Protein AF-A0A9D1LJG6-F1 (afdb_monomer_lite)

pLDDT: mean 73.45, std 25.72, range [27.42, 98.5]

Secondary structure (DSSP, 8-state):
------------------------------------------------------------------S-S--EEGGGSGGGTTGGGS-EEEEEEE--TT-TT-EEEE--HHHHHHHHHHHHH-EEEEEEE--HHHHHHS-SPPPP-EEEEESS-EEEEEEESEEEEEEEETTTTEEEEEEEE-TT---EEEETTEEEEES-STT--HHHHHHHHHHHH--B--

Sequence (222 aa):
MKKAKKCISLLLLTAAAVVVLAGCSASEESAQTSSSPEASPSSQISSSSQTSASSQTSSTTSQLEPLSQEWKSINEVGEYQGMLDSPIAEITLYGQAGNPYAQVTFSDADLLQTWSAYLTGLQLQEYYRYSQEDQNQLVGSPSPTVTVTTETGEYTLYFTLGVTEIIHTEVSGEETLESRQWEDGNYRLQSGGLIYTLSDPEGFPFEQTYEAAAQRHGTTGP

Radius of gyration: 28.22 Å; chains: 1; bounding box: 66×57×80 Å

Structure (mmCIF, N/CA/C/O backbone):
data_AF-A0A9D1LJG6-F1
#
_entry.id   AF-A0A9D1LJG6-F1
#
loop_
_atom_site.group_PDB
_atom_site.id
_atom_site.type_symbol
_atom_site.label_atom_id
_atom_site.label_alt_id
_atom_site.label_comp_id
_atom_site.label_asym_id
_atom_site.label_entity_id
_atom_site.label_seq_id
_atom_site.pdbx_PDB_ins_code
_atom_site.Cartn_x
_atom_site.Cartn_y
_atom_site.Cartn_z
_atom_site.occupancy
_atom_site.B_iso_or_equiv
_atom_site.auth_seq_id
_atom_site.auth_comp_id
_atom_site.auth_asym_id
_atom_site.auth_atom_id
_atom_site.pdbx_PDB_model_num
ATOM 1 N N . MET A 1 1 ? -12.894 -44.086 2.193 1.00 43.41 1 MET A N 1
ATOM 2 C CA . MET A 1 1 ? -11.764 -44.157 1.237 1.00 43.41 1 MET A CA 1
ATOM 3 C C . MET A 1 1 ? -12.291 -43.972 -0.177 1.00 43.41 1 MET A C 1
ATOM 5 O O . MET A 1 1 ? -13.071 -44.809 -0.606 1.00 43.41 1 MET A O 1
ATOM 9 N N . LYS A 1 2 ? -11.893 -42.893 -0.861 1.00 34.38 2 LYS A N 1
ATOM 10 C CA . LYS A 1 2 ? -11.718 -42.779 -2.325 1.00 34.38 2 LYS A CA 1
ATOM 11 C C . LYS A 1 2 ? -11.227 -41.352 -2.605 1.00 34.38 2 LYS A C 1
ATOM 13 O O . LYS A 1 2 ? -11.977 -40.397 -2.471 1.00 34.38 2 LYS A O 1
ATOM 18 N N . LYS A 1 3 ? -9.923 -41.227 -2.871 1.00 39.00 3 LYS A N 1
ATOM 19 C CA . LYS A 1 3 ? -9.265 -39.990 -3.312 1.00 39.00 3 LYS A CA 1
ATOM 20 C C . LYS A 1 3 ? -9.589 -39.780 -4.792 1.00 39.00 3 LYS A C 1
ATOM 22 O O . LYS A 1 3 ? -9.453 -40.729 -5.560 1.00 39.00 3 LYS A O 1
ATOM 27 N N . ALA A 1 4 ? -9.917 -38.555 -5.187 1.00 37.09 4 ALA A N 1
ATOM 28 C CA . ALA A 1 4 ? -9.868 -38.123 -6.579 1.00 37.09 4 ALA A CA 1
ATOM 29 C C . ALA A 1 4 ? -8.901 -36.935 -6.682 1.00 37.09 4 ALA A C 1
ATOM 31 O O . ALA A 1 4 ? -9.123 -35.882 -6.098 1.00 37.09 4 ALA A O 1
ATOM 32 N N . LYS A 1 5 ? -7.778 -37.178 -7.365 1.00 40.56 5 LYS A N 1
ATOM 33 C CA . LYS A 1 5 ? -6.848 -36.180 -7.911 1.00 40.56 5 LYS A CA 1
ATOM 34 C C . LYS A 1 5 ? -7.264 -35.876 -9.356 1.00 40.56 5 LYS A C 1
ATOM 36 O O . LYS A 1 5 ? -7.800 -36.782 -9.995 1.00 40.56 5 LYS A O 1
ATOM 41 N N . LYS A 1 6 ? -6.811 -34.713 -9.853 1.00 35.53 6 LYS A N 1
ATOM 42 C CA . LYS A 1 6 ? -6.765 -34.187 -11.245 1.00 35.53 6 LYS A CA 1
ATOM 43 C C . LYS A 1 6 ? -7.774 -33.054 -11.475 1.00 35.53 6 LYS A C 1
ATOM 45 O O . LYS A 1 6 ? -8.897 -33.171 -11.021 1.00 35.53 6 LYS A O 1
ATOM 50 N N . CYS A 1 7 ? -7.464 -31.963 -12.171 1.00 31.50 7 CYS A N 1
ATOM 51 C CA . CYS A 1 7 ? -6.265 -31.548 -12.904 1.00 31.50 7 CYS A CA 1
ATOM 52 C C . CYS A 1 7 ? -6.306 -30.017 -13.041 1.00 31.50 7 CYS A C 1
ATOM 54 O O . CYS A 1 7 ? -7.376 -29.450 -13.236 1.00 31.50 7 CYS A O 1
ATOM 56 N N . ILE A 1 8 ? -5.136 -29.386 -12.972 1.00 37.31 8 ILE A N 1
ATOM 57 C CA . ILE A 1 8 ? -4.888 -27.996 -13.364 1.00 37.31 8 ILE A CA 1
ATOM 58 C C . ILE A 1 8 ? -5.162 -27.877 -14.867 1.00 37.31 8 ILE A C 1
ATOM 60 O O . ILE A 1 8 ? -4.589 -28.639 -15.647 1.00 37.31 8 ILE A O 1
ATOM 64 N N . SER A 1 9 ? -6.028 -26.943 -15.261 1.00 33.41 9 SER A N 1
ATOM 65 C CA . SER A 1 9 ? -6.171 -26.509 -16.650 1.00 33.41 9 SER A CA 1
ATOM 66 C C . SER A 1 9 ? -5.758 -25.046 -16.722 1.00 33.41 9 SER A C 1
ATOM 68 O O . SER A 1 9 ? -6.508 -24.154 -16.340 1.00 33.41 9 SER A O 1
ATOM 70 N N . LEU A 1 10 ? -4.523 -24.847 -17.171 1.00 29.86 10 LEU A N 1
ATOM 71 C CA . LEU A 1 10 ? -3.937 -23.571 -17.548 1.00 29.86 10 LEU A CA 1
ATOM 72 C C . LEU A 1 10 ? -4.676 -23.070 -18.798 1.00 29.86 10 LEU A C 1
ATOM 74 O O . LEU A 1 10 ? -4.626 -23.720 -19.843 1.00 29.86 10 LEU A O 1
ATOM 78 N N . LEU A 1 11 ? -5.401 -21.961 -18.684 1.00 33.22 11 LEU A N 1
ATOM 79 C CA . LEU A 1 11 ? -6.068 -21.311 -19.809 1.00 33.22 11 LEU A CA 1
ATOM 80 C C . LEU A 1 11 ? -5.198 -20.128 -20.243 1.00 33.22 11 LEU A C 1
ATOM 82 O O . LEU A 1 11 ? -5.177 -19.087 -19.594 1.00 33.22 11 LEU A O 1
ATOM 86 N N . LEU A 1 12 ? -4.448 -20.329 -21.329 1.00 36.84 12 LEU A N 1
ATOM 87 C CA . LEU A 1 12 ? -3.874 -19.244 -22.120 1.00 36.84 12 LEU A CA 1
ATOM 88 C C . LEU A 1 12 ? -5.025 -18.414 -22.699 1.00 36.84 12 LEU A C 1
ATOM 90 O O . LEU A 1 12 ? -5.814 -18.943 -23.484 1.00 36.84 12 LEU A O 1
ATOM 94 N N . LEU A 1 13 ? -5.079 -17.120 -22.386 1.00 30.89 13 LEU A N 1
ATOM 95 C CA . LEU A 1 13 ? -5.785 -16.148 -23.216 1.00 30.89 13 LEU A CA 1
ATOM 96 C C . LEU A 1 13 ? -4.750 -15.273 -23.922 1.00 30.89 13 LEU A C 1
ATOM 98 O O . LEU A 1 13 ? -4.113 -14.413 -23.325 1.00 30.89 13 LEU A O 1
ATOM 102 N N . THR A 1 14 ? -4.582 -15.539 -25.212 1.00 40.03 14 THR A N 1
ATOM 103 C CA . THR A 1 14 ? -3.951 -14.634 -26.169 1.00 40.03 14 THR A CA 1
ATOM 104 C C . THR A 1 14 ? -5.046 -13.761 -26.770 1.00 40.03 14 THR A C 1
ATOM 106 O O . THR A 1 14 ? -6.036 -14.272 -27.289 1.00 40.03 14 THR A O 1
ATOM 109 N N . ALA A 1 15 ? -4.874 -12.444 -26.717 1.00 35.78 15 ALA A N 1
ATOM 110 C CA . ALA A 1 15 ? -5.648 -11.509 -27.523 1.00 35.78 15 ALA A CA 1
ATOM 111 C C . ALA A 1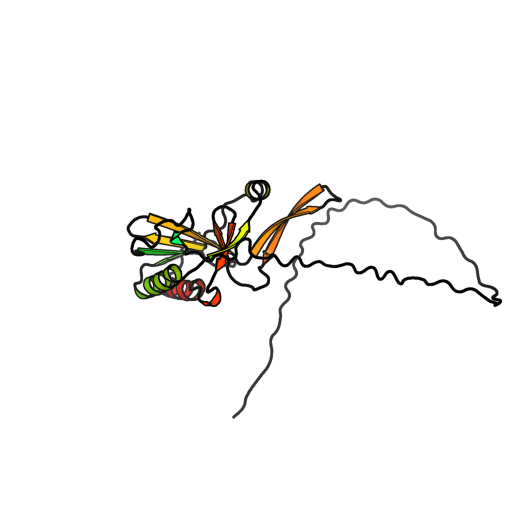 15 ? -4.729 -10.361 -27.956 1.00 35.78 15 ALA A C 1
ATOM 113 O O . ALA A 1 15 ? -4.677 -9.310 -27.330 1.00 35.78 15 ALA A O 1
ATOM 114 N N . ALA A 1 16 ? -3.976 -10.597 -29.030 1.00 34.28 16 ALA A N 1
ATOM 115 C CA . ALA A 1 16 ? -3.353 -9.537 -29.806 1.00 34.28 16 ALA A CA 1
ATOM 116 C C . ALA A 1 16 ? -4.397 -9.006 -30.797 1.00 34.28 16 ALA A C 1
ATOM 118 O O . ALA A 1 16 ? -4.848 -9.738 -31.681 1.00 34.28 16 ALA A O 1
ATOM 119 N N . ALA A 1 17 ? -4.793 -7.744 -30.648 1.00 31.66 17 ALA A N 1
ATOM 120 C CA . ALA A 1 17 ? -5.541 -7.024 -31.667 1.00 31.66 17 ALA A CA 1
ATOM 121 C C . ALA A 1 17 ? -4.535 -6.316 -32.587 1.00 31.66 17 ALA A C 1
ATOM 123 O O . ALA A 1 17 ? -4.021 -5.255 -32.250 1.00 31.66 17 ALA A O 1
ATOM 124 N N . VAL A 1 18 ? -4.238 -6.912 -33.744 1.00 33.38 18 VAL A N 1
ATOM 125 C CA . VAL A 1 18 ? -3.522 -6.232 -34.834 1.00 33.38 18 VAL A CA 1
ATOM 126 C C . VAL A 1 18 ? -4.565 -5.684 -35.802 1.00 33.38 18 VAL A C 1
ATOM 128 O O . VAL A 1 18 ? -5.259 -6.439 -36.484 1.00 33.38 18 VAL A O 1
ATOM 131 N N . VAL A 1 19 ? -4.679 -4.359 -35.858 1.00 34.25 19 VAL A N 1
ATOM 132 C CA . VAL A 1 19 ? -5.427 -3.652 -36.902 1.00 34.25 19 VAL A CA 1
ATOM 133 C C . VAL A 1 19 ? -4.544 -3.607 -38.150 1.00 34.25 19 VAL A C 1
ATOM 135 O O . VAL A 1 19 ? -3.592 -2.837 -38.220 1.00 34.25 19 VAL A O 1
ATOM 138 N N . VAL A 1 20 ? -4.847 -4.449 -39.141 1.00 33.75 20 VAL A N 1
ATOM 139 C CA . VAL A 1 20 ? -4.243 -4.376 -40.480 1.00 33.75 20 VAL A CA 1
ATOM 140 C C . VAL A 1 20 ? -5.036 -3.374 -41.312 1.00 33.75 20 VAL A C 1
ATOM 142 O O . VAL A 1 20 ? -6.175 -3.641 -41.697 1.00 33.75 20 VAL A O 1
ATOM 145 N N . LEU A 1 21 ? -4.424 -2.231 -41.624 1.00 38.34 21 LEU A N 1
ATOM 146 C CA . LEU A 1 21 ? -4.865 -1.390 -42.733 1.00 38.34 21 LEU A CA 1
ATOM 147 C C . LEU A 1 21 ? -4.251 -1.917 -44.031 1.00 38.34 21 LEU A C 1
ATOM 149 O O . LEU A 1 21 ? -3.036 -2.020 -44.184 1.00 38.34 21 LEU A O 1
ATOM 153 N N . ALA A 1 22 ? -5.140 -2.273 -44.953 1.00 34.12 22 ALA A N 1
ATOM 154 C CA . ALA A 1 22 ? -4.834 -2.683 -46.308 1.00 34.12 22 ALA A CA 1
ATOM 155 C C . ALA A 1 22 ? -4.185 -1.542 -47.106 1.00 34.12 22 ALA A C 1
ATOM 157 O O . ALA A 1 22 ? -4.678 -0.415 -47.117 1.00 34.12 22 ALA A O 1
ATOM 158 N N . GLY A 1 23 ? -3.130 -1.875 -47.844 1.00 28.41 23 GLY A N 1
ATOM 159 C CA . GLY A 1 23 ? -2.526 -1.020 -48.858 1.00 28.41 23 GLY A CA 1
ATOM 160 C C . GLY A 1 23 ? -1.925 -1.882 -49.961 1.00 28.41 23 GLY A C 1
ATOM 161 O O . GLY A 1 23 ? -0.815 -2.381 -49.834 1.00 28.41 23 GLY A O 1
ATOM 162 N N . CYS A 1 24 ? -2.705 -2.098 -51.019 1.00 27.42 24 CYS A N 1
ATOM 163 C CA . CYS A 1 24 ? -2.325 -2.797 -52.242 1.00 27.42 24 CYS A CA 1
ATOM 164 C C . CYS A 1 24 ? -1.093 -2.173 -52.916 1.00 27.42 24 CYS A C 1
ATOM 166 O O . CYS A 1 24 ? -1.056 -0.959 -53.100 1.00 27.42 24 CYS A O 1
ATOM 168 N N . SER A 1 25 ? -0.191 -3.002 -53.448 1.00 34.34 25 SER A N 1
ATOM 169 C CA . SER A 1 25 ? 0.202 -2.949 -54.868 1.00 34.34 25 SER A CA 1
ATOM 170 C C . SER A 1 25 ? 1.050 -4.160 -55.255 1.00 34.34 25 SER A C 1
ATOM 172 O O . SER A 1 25 ? 1.942 -4.583 -54.528 1.00 34.34 25 SER A O 1
ATOM 174 N N . ALA A 1 26 ? 0.694 -4.725 -56.404 1.00 30.88 26 ALA A N 1
ATOM 175 C CA . ALA A 1 26 ? 1.261 -5.906 -57.036 1.00 30.88 26 ALA A CA 1
ATOM 176 C C . ALA A 1 26 ? 2.436 -5.561 -57.966 1.00 30.88 26 ALA A C 1
ATOM 178 O O . ALA A 1 26 ? 2.497 -4.436 -58.461 1.00 30.88 26 ALA A O 1
ATOM 179 N N . SER A 1 27 ? 3.292 -6.553 -58.242 1.00 32.22 27 SER A N 1
ATOM 180 C CA . SER A 1 27 ? 3.924 -6.920 -59.540 1.00 32.22 27 SER A CA 1
ATOM 181 C C . SER A 1 27 ? 5.043 -7.936 -59.233 1.00 32.22 27 SER A C 1
ATOM 183 O O . SER A 1 27 ? 5.808 -7.713 -58.300 1.00 32.22 27 SER A O 1
ATOM 185 N N . GLU A 1 28 ? 4.981 -9.178 -59.742 1.00 32.38 28 GLU A N 1
ATOM 186 C CA . GLU A 1 28 ? 5.651 -9.653 -60.985 1.00 32.38 28 GLU A CA 1
ATOM 187 C C . GLU A 1 28 ? 7.182 -9.488 -60.908 1.00 32.38 28 GLU A C 1
ATOM 189 O O . GLU A 1 28 ? 7.673 -8.452 -60.495 1.00 32.38 28 GLU A O 1
ATOM 194 N N . GLU A 1 29 ? 8.067 -10.403 -61.282 1.00 29.27 29 GLU A N 1
ATOM 195 C CA . GLU A 1 29 ? 8.051 -11.669 -62.009 1.00 29.27 29 GLU A CA 1
ATOM 196 C C . GLU A 1 29 ? 9.498 -12.219 -61.899 1.00 29.27 29 GLU A C 1
ATOM 198 O O . GLU A 1 29 ? 10.437 -11.471 -61.623 1.00 29.27 29 GLU A O 1
ATOM 203 N N . SER A 1 30 ? 9.665 -13.514 -62.178 1.00 33.44 30 SER A N 1
ATOM 204 C CA . SER A 1 30 ? 10.867 -14.196 -62.698 1.00 33.44 30 SER A CA 1
ATOM 205 C C . SER A 1 30 ? 11.447 -15.294 -61.802 1.00 33.44 30 SER A C 1
ATOM 207 O O . SER A 1 30 ? 12.304 -15.113 -60.943 1.00 33.44 30 SER A O 1
ATOM 209 N N . ALA A 1 31 ? 10.972 -16.504 -62.091 1.00 33.97 31 ALA A N 1
ATOM 210 C CA . ALA A 1 31 ? 11.716 -17.734 -61.912 1.00 33.97 31 ALA A CA 1
ATOM 211 C C . ALA A 1 31 ? 12.410 -18.059 -63.241 1.00 33.97 31 ALA A C 1
ATOM 213 O O . ALA A 1 31 ? 11.758 -18.055 -64.285 1.00 33.97 31 ALA A O 1
ATOM 214 N N . GLN A 1 32 ? 13.694 -18.414 -63.204 1.00 31.30 32 GLN A N 1
ATOM 215 C CA . GLN A 1 32 ? 14.336 -19.134 -64.300 1.00 31.30 32 GLN A CA 1
ATOM 216 C C . GLN A 1 32 ? 15.417 -20.100 -63.784 1.00 31.30 32 GLN A C 1
ATOM 218 O O . GLN A 1 32 ? 16.430 -19.697 -63.227 1.00 31.30 32 GLN A O 1
ATOM 223 N N . THR A 1 33 ? 15.132 -21.391 -64.009 1.00 28.89 33 THR A N 1
ATOM 224 C CA . THR A 1 33 ? 16.000 -22.434 -64.606 1.00 28.89 33 THR A CA 1
ATOM 225 C C . THR A 1 33 ? 17.398 -22.662 -64.012 1.00 28.89 33 THR A C 1
ATOM 227 O O . THR A 1 33 ? 18.291 -21.844 -64.149 1.00 28.89 33 THR A O 1
ATOM 230 N N . SER A 1 34 ? 17.605 -23.805 -63.344 1.00 30.66 34 SER A N 1
ATOM 231 C CA . SER A 1 34 ? 18.111 -25.075 -63.924 1.00 30.66 34 SER A CA 1
ATOM 232 C C . SER A 1 34 ? 19.635 -25.116 -64.073 1.00 30.66 34 SER A C 1
ATOM 234 O O . SER A 1 34 ? 20.184 -24.374 -64.881 1.00 30.66 34 SER A O 1
ATOM 236 N N . SER A 1 35 ? 20.299 -26.079 -63.417 1.00 33.69 35 SER A N 1
ATOM 237 C CA . SER A 1 35 ? 20.936 -27.242 -64.079 1.00 33.69 35 SER A CA 1
ATOM 238 C C . SER A 1 35 ? 21.802 -28.058 -63.105 1.00 33.69 35 SER A C 1
ATOM 240 O O . SER A 1 35 ? 22.705 -27.528 -62.475 1.00 33.69 35 SER A O 1
ATOM 242 N N . SER A 1 36 ? 2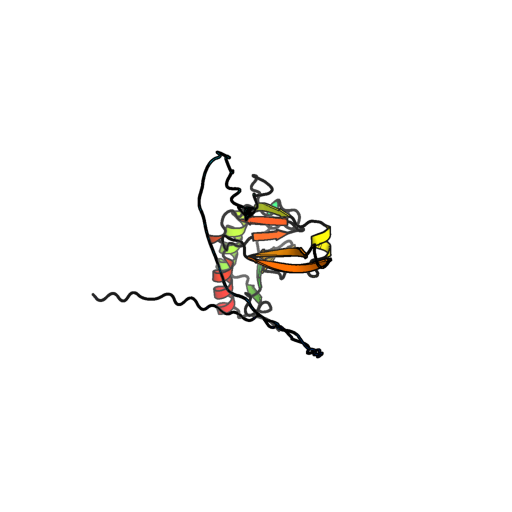1.452 -29.345 -63.029 1.00 36.47 36 SER A N 1
ATOM 243 C CA . SER A 1 36 ? 22.189 -30.605 -62.821 1.00 36.47 36 SER A CA 1
ATOM 244 C C . SER A 1 36 ? 23.672 -30.701 -62.383 1.00 36.47 36 SER A C 1
ATOM 246 O O . SER A 1 36 ? 24.458 -29.775 -62.549 1.00 36.47 36 SER A O 1
ATOM 248 N N . PRO A 1 37 ? 24.059 -31.889 -61.854 1.00 46.97 37 PRO A N 1
ATOM 249 C CA . PRO A 1 37 ? 25.244 -32.119 -61.029 1.00 46.97 37 PRO A CA 1
ATOM 250 C C . PRO A 1 37 ? 26.407 -32.736 -61.817 1.00 46.97 37 PRO A C 1
ATOM 252 O O . PRO A 1 37 ? 26.161 -33.477 -62.759 1.00 46.97 37 PRO A O 1
ATOM 255 N N . GLU A 1 38 ? 27.652 -32.566 -61.360 1.00 30.34 38 GLU A N 1
ATOM 256 C CA . GLU A 1 38 ? 28.674 -33.604 -61.550 1.00 30.34 38 GLU A CA 1
ATOM 257 C C . GLU A 1 38 ? 29.939 -33.411 -60.695 1.00 30.34 38 GLU A C 1
ATOM 259 O O . GLU A 1 38 ? 30.422 -32.302 -60.491 1.00 30.34 38 GLU A O 1
ATOM 264 N N . ALA A 1 39 ? 30.469 -34.565 -60.281 1.00 31.73 39 ALA A N 1
ATOM 265 C CA . ALA A 1 39 ? 31.865 -34.893 -59.987 1.00 31.73 39 ALA A CA 1
ATOM 266 C C . ALA A 1 39 ? 32.566 -34.317 -58.734 1.00 31.73 39 ALA A C 1
ATOM 268 O O . ALA A 1 39 ? 33.088 -33.207 -58.698 1.00 31.73 39 ALA A O 1
ATOM 269 N N . SER A 1 40 ? 32.738 -35.206 -57.746 1.00 36.66 40 SER A N 1
ATOM 270 C CA . SER A 1 40 ? 33.931 -35.253 -56.885 1.00 36.66 40 SER A CA 1
ATOM 271 C C . SER A 1 40 ? 35.183 -35.599 -57.711 1.00 36.66 40 SER A C 1
ATOM 273 O O . SER A 1 40 ? 35.076 -36.314 -58.710 1.00 36.66 40 SER A O 1
ATOM 275 N N . PRO A 1 41 ? 36.383 -35.192 -57.262 1.00 42.69 41 PRO A N 1
ATOM 276 C CA . PRO A 1 41 ? 37.196 -36.169 -56.536 1.00 42.69 41 PRO A CA 1
ATOM 277 C C . PRO A 1 41 ? 37.965 -35.602 -55.331 1.00 42.69 41 PRO A C 1
ATOM 279 O O . PRO A 1 41 ? 38.237 -34.412 -55.198 1.00 42.69 41 PRO A O 1
ATOM 282 N N . SER A 1 42 ? 38.312 -36.526 -54.441 1.00 32.88 42 SER A N 1
ATOM 283 C CA . SER A 1 42 ? 39.088 -36.361 -53.216 1.00 32.88 42 SER A CA 1
ATOM 284 C C . SER A 1 42 ? 40.515 -35.858 -53.462 1.00 32.88 42 SER A C 1
ATOM 286 O O . SER A 1 42 ? 41.174 -36.339 -54.382 1.00 32.88 42 SER A O 1
ATOM 288 N N . SER A 1 43 ? 41.060 -35.044 -52.546 1.00 32.06 43 SER A N 1
ATOM 289 C CA . SER A 1 43 ? 42.150 -35.459 -51.633 1.00 32.06 43 SER A CA 1
ATOM 290 C C . SER A 1 43 ? 42.837 -34.279 -50.921 1.00 32.06 43 SER A C 1
ATOM 292 O O . SER A 1 43 ? 43.371 -33.384 -51.558 1.00 32.06 43 SER A O 1
ATOM 294 N N . GLN A 1 44 ? 42.930 -34.427 -49.595 1.00 33.03 44 GLN A N 1
ATOM 295 C CA . GLN A 1 44 ? 44.115 -34.206 -48.754 1.00 33.03 44 GLN A CA 1
ATOM 296 C C . GLN A 1 44 ? 44.564 -32.802 -48.271 1.00 33.03 44 GLN A C 1
ATOM 298 O O . GLN A 1 44 ? 44.932 -31.920 -49.030 1.00 33.03 44 GLN A O 1
ATOM 303 N N . ILE A 1 45 ? 44.714 -32.768 -46.933 1.00 31.27 45 ILE A N 1
ATOM 304 C CA . ILE A 1 45 ? 45.678 -32.029 -46.093 1.00 31.27 45 ILE A CA 1
ATOM 305 C C . ILE A 1 45 ? 45.393 -30.537 -45.857 1.00 31.27 45 ILE A C 1
ATOM 307 O O . ILE A 1 45 ? 45.707 -29.686 -46.678 1.00 31.27 45 ILE A O 1
ATOM 311 N N . SER A 1 46 ? 44.949 -30.203 -44.640 1.00 32.78 46 SER A N 1
ATOM 312 C CA . SER A 1 46 ? 45.734 -29.396 -43.684 1.00 32.78 46 SER A CA 1
ATOM 313 C C . SER A 1 46 ? 44.915 -29.047 -42.446 1.00 32.78 46 SER A C 1
ATOM 315 O O . SER A 1 46 ? 43.758 -28.647 -42.521 1.00 32.78 46 SER A O 1
ATOM 317 N N . SER A 1 47 ? 45.561 -29.195 -41.297 1.00 35.84 47 SER A N 1
ATOM 318 C CA . SER A 1 47 ? 45.108 -28.765 -39.983 1.00 35.84 47 SER A CA 1
ATOM 319 C C . SER A 1 47 ? 44.757 -27.278 -39.965 1.00 35.84 47 SER A C 1
ATOM 321 O O . SER A 1 47 ? 45.562 -26.436 -40.361 1.00 35.84 47 SER A O 1
ATOM 323 N N . SER A 1 48 ? 43.590 -26.931 -39.434 1.00 35.94 48 SER A N 1
ATOM 324 C CA . SER A 1 48 ? 43.309 -25.582 -38.940 1.00 35.94 48 SER A CA 1
ATOM 325 C C . SER A 1 48 ? 42.297 -25.685 -37.813 1.00 35.94 48 SER A C 1
ATOM 327 O O . SER A 1 48 ? 41.157 -26.093 -38.018 1.00 35.94 48 SER A O 1
ATOM 329 N N . SER A 1 49 ? 42.743 -25.341 -36.612 1.00 42.47 49 SER A N 1
ATOM 330 C CA . SER A 1 49 ? 41.906 -25.108 -35.446 1.00 42.47 49 SER A CA 1
ATOM 331 C C . SER A 1 49 ? 40.838 -24.076 -35.804 1.00 42.47 49 SER A C 1
ATOM 333 O O . SER A 1 49 ? 41.158 -22.909 -36.014 1.00 42.47 49 SER A O 1
ATOM 335 N N . GLN A 1 50 ? 39.581 -24.501 -35.897 1.00 36.59 50 GLN A N 1
ATOM 336 C CA . GLN A 1 50 ? 38.447 -23.591 -35.983 1.00 36.59 50 GLN A CA 1
ATOM 337 C C . GLN A 1 50 ? 37.694 -23.661 -34.667 1.00 36.59 50 GLN A C 1
ATOM 339 O O . GLN A 1 50 ? 36.990 -24.618 -34.354 1.00 36.59 50 GLN A O 1
ATOM 344 N N . THR A 1 51 ? 37.928 -22.622 -33.878 1.00 35.12 51 THR A N 1
ATOM 345 C CA . THR A 1 51 ? 37.123 -22.194 -32.748 1.00 35.12 51 THR A CA 1
ATOM 346 C C . THR A 1 51 ? 35.657 -22.201 -33.170 1.00 35.12 51 THR A C 1
ATOM 348 O O . THR A 1 51 ? 35.244 -21.398 -34.004 1.00 35.12 51 THR A O 1
ATOM 351 N N . SER A 1 52 ? 34.864 -23.115 -32.614 1.00 35.19 52 SER A N 1
ATOM 352 C CA . SER A 1 52 ? 33.410 -23.028 -32.679 1.00 35.19 52 SER A CA 1
ATOM 353 C C . SER A 1 52 ? 32.991 -21.792 -31.888 1.00 35.19 52 SER A C 1
ATOM 355 O O . SER A 1 52 ? 32.827 -21.848 -30.671 1.00 35.19 52 SER A O 1
ATOM 357 N N . ALA A 1 53 ? 32.853 -20.659 -32.577 1.00 37.44 53 ALA A N 1
ATOM 358 C CA . ALA A 1 53 ? 32.109 -19.518 -32.076 1.00 37.44 53 ALA A CA 1
ATOM 359 C C . ALA A 1 53 ? 30.639 -19.945 -32.012 1.00 37.44 53 ALA A C 1
ATOM 361 O O . ALA A 1 53 ? 29.860 -19.749 -32.940 1.00 37.44 53 ALA A O 1
ATOM 362 N N . SER A 1 54 ? 30.291 -20.622 -30.919 1.00 38.28 54 SER A N 1
ATOM 363 C CA . SER A 1 54 ? 28.907 -20.743 -30.498 1.00 38.28 54 SER A CA 1
ATOM 364 C C . SER A 1 54 ? 28.477 -19.327 -30.159 1.00 38.28 54 SER A C 1
ATOM 366 O O . SER A 1 54 ? 28.899 -18.784 -29.139 1.00 38.28 54 SER A O 1
ATOM 368 N N . SER A 1 55 ? 27.713 -18.707 -31.055 1.00 37.31 55 SER A N 1
ATOM 369 C CA . SER A 1 55 ? 26.972 -17.485 -30.778 1.00 37.31 55 SER A CA 1
ATOM 370 C C . SER A 1 55 ? 25.975 -17.802 -29.670 1.00 37.31 55 SER A C 1
ATOM 372 O O . SER A 1 55 ? 24.828 -18.163 -29.913 1.00 37.31 55 SER A O 1
ATOM 374 N N . GLN A 1 56 ? 26.460 -17.744 -28.434 1.00 35.12 56 GLN A N 1
ATOM 375 C CA . GLN A 1 56 ? 25.626 -17.630 -27.261 1.00 35.12 56 GLN A CA 1
ATOM 376 C C . GLN A 1 56 ? 24.994 -16.248 -27.365 1.00 35.12 56 GLN A C 1
ATOM 378 O O . GLN A 1 56 ? 25.616 -15.231 -27.070 1.00 35.12 56 GLN A O 1
ATOM 383 N N . THR A 1 57 ? 23.760 -16.204 -27.853 1.00 33.50 57 THR A N 1
ATOM 384 C CA . THR A 1 57 ? 22.846 -15.126 -27.504 1.00 33.50 57 THR A CA 1
ATOM 385 C C . THR A 1 57 ? 22.622 -15.245 -26.004 1.00 33.50 57 THR A C 1
ATOM 387 O O . THR A 1 57 ? 21.738 -15.972 -25.550 1.00 33.50 57 THR A O 1
ATOM 390 N N . SER A 1 58 ? 23.498 -14.606 -25.231 1.00 31.77 58 SER A N 1
ATOM 391 C CA . SER A 1 58 ? 23.293 -14.377 -23.812 1.00 31.77 58 SER A CA 1
ATOM 392 C C . SER A 1 58 ? 22.033 -13.538 -23.689 1.00 31.77 58 SER A C 1
ATOM 394 O O . SER A 1 58 ? 22.055 -12.324 -23.862 1.00 31.77 58 SER A O 1
ATOM 396 N N . SER A 1 59 ? 20.910 -14.207 -23.448 1.00 33.41 59 SER A N 1
ATOM 397 C CA . SER A 1 59 ? 19.751 -13.560 -22.855 1.00 33.41 59 SER A CA 1
ATOM 398 C C . SER A 1 59 ? 20.155 -13.298 -21.413 1.00 33.41 59 SER A C 1
ATOM 400 O O . SER A 1 59 ? 19.978 -14.146 -20.541 1.00 33.41 59 SER A O 1
ATOM 402 N N . THR A 1 60 ? 20.840 -12.180 -21.188 1.00 31.59 60 THR A N 1
ATOM 403 C CA . THR A 1 60 ? 21.061 -11.667 -19.845 1.00 31.59 60 THR A CA 1
ATOM 404 C C . THR A 1 60 ? 19.691 -11.234 -19.352 1.00 31.59 60 THR A C 1
ATOM 406 O O . THR A 1 60 ? 19.262 -10.110 -19.587 1.00 31.59 60 THR A O 1
ATOM 409 N N . THR A 1 61 ? 18.964 -12.159 -18.727 1.00 42.53 61 THR A N 1
ATOM 410 C CA . THR A 1 61 ? 17.925 -11.803 -17.768 1.00 42.53 61 THR A CA 1
ATOM 411 C C . THR A 1 61 ? 18.655 -11.034 -16.677 1.00 42.53 61 THR A C 1
ATOM 413 O O . THR A 1 61 ? 19.291 -11.629 -15.807 1.00 42.53 61 THR A O 1
ATOM 416 N N . SER A 1 62 ? 18.689 -9.710 -16.814 1.00 45.16 62 SER A N 1
ATOM 417 C CA . SER A 1 62 ? 19.200 -8.805 -15.797 1.00 45.16 62 SER A CA 1
ATOM 418 C C . SER A 1 62 ? 18.326 -8.993 -14.567 1.00 45.16 62 SER A C 1
ATOM 420 O O . SER A 1 62 ? 17.249 -8.412 -14.476 1.00 45.16 62 SER A O 1
ATOM 422 N N . GLN A 1 63 ? 18.761 -9.857 -13.648 1.00 48.94 63 GLN A N 1
ATOM 423 C CA . GLN A 1 63 ? 18.188 -9.899 -12.315 1.00 48.94 63 GLN A CA 1
ATOM 424 C C . GLN A 1 63 ? 18.416 -8.520 -11.704 1.00 48.94 63 GLN A C 1
ATOM 426 O O . GLN A 1 63 ? 19.554 -8.120 -11.463 1.00 48.94 63 GLN A O 1
ATOM 431 N N . LEU A 1 64 ? 17.334 -7.762 -11.549 1.00 63.81 64 LEU A N 1
ATOM 432 C CA . LEU A 1 64 ? 17.347 -6.489 -10.848 1.00 63.81 64 LEU A CA 1
ATOM 433 C C . LEU A 1 64 ? 17.714 -6.786 -9.389 1.00 63.81 64 LEU A C 1
ATOM 435 O O . LEU A 1 64 ? 16.918 -7.366 -8.648 1.00 63.81 64 LEU A O 1
ATOM 439 N N . GLU A 1 65 ? 18.946 -6.456 -9.006 1.00 70.12 65 GLU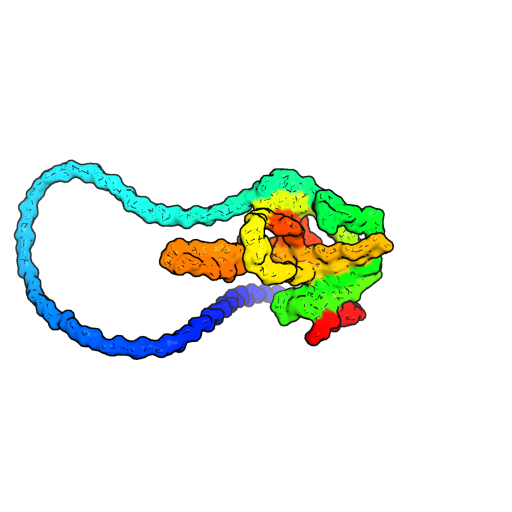 A N 1
ATOM 440 C CA . GLU A 1 65 ? 19.374 -6.480 -7.610 1.00 70.12 65 GLU A CA 1
ATOM 441 C C . GLU A 1 65 ? 18.787 -5.271 -6.870 1.00 70.12 65 GLU A C 1
ATOM 443 O O . GLU A 1 65 ? 18.617 -4.207 -7.474 1.00 70.12 65 GLU A O 1
ATOM 448 N N . PRO A 1 66 ? 18.475 -5.403 -5.569 1.00 77.44 66 PRO A N 1
ATOM 449 C CA . PRO A 1 66 ? 17.926 -4.298 -4.803 1.00 77.44 66 PRO A CA 1
ATOM 450 C C . PRO A 1 66 ? 18.907 -3.120 -4.750 1.00 77.44 66 PRO A C 1
ATOM 452 O O . PRO A 1 66 ? 20.110 -3.293 -4.544 1.00 77.44 66 PRO A O 1
ATOM 455 N N . LEU A 1 67 ? 18.377 -1.903 -4.896 1.00 86.69 67 LEU A N 1
ATOM 456 C CA . LEU A 1 67 ? 19.149 -0.655 -4.845 1.00 86.69 67 LEU A CA 1
ATOM 457 C C . LEU A 1 67 ? 19.792 -0.410 -3.476 1.00 86.69 67 LEU A C 1
ATOM 459 O O . LEU A 1 67 ? 20.774 0.326 -3.373 1.00 86.69 67 LEU A O 1
ATOM 463 N N . SER A 1 68 ? 19.237 -1.015 -2.426 1.00 88.31 68 SER A N 1
ATOM 464 C CA . SER A 1 68 ? 19.754 -0.941 -1.066 1.00 88.31 68 SER A CA 1
ATOM 465 C C . SER A 1 68 ? 19.678 -2.295 -0.371 1.00 88.31 68 SER A C 1
ATOM 467 O O . SER A 1 68 ? 18.765 -3.080 -0.603 1.00 88.31 68 SER A O 1
ATOM 469 N N . GLN A 1 69 ? 20.614 -2.550 0.543 1.00 87.50 69 GLN A N 1
ATOM 470 C CA . GLN A 1 69 ? 20.550 -3.694 1.459 1.00 87.50 69 GLN A CA 1
ATOM 471 C C . GLN A 1 69 ? 19.783 -3.375 2.751 1.00 87.50 69 GLN A C 1
ATOM 473 O O . GLN A 1 69 ? 19.510 -4.271 3.547 1.00 87.50 69 GLN A O 1
ATOM 478 N N . GLU A 1 70 ? 19.441 -2.108 2.973 1.00 94.81 70 GLU A N 1
ATOM 479 C CA . GLU A 1 70 ? 18.809 -1.630 4.197 1.00 94.81 70 GLU A CA 1
ATOM 480 C C . GLU A 1 70 ? 17.290 -1.822 4.158 1.00 94.81 70 GLU A C 1
ATOM 482 O O . GLU A 1 70 ? 16.636 -1.520 3.159 1.00 94.81 70 GLU A O 1
ATOM 487 N N . TRP A 1 71 ? 16.745 -2.287 5.280 1.00 96.56 71 TRP A N 1
ATOM 488 C CA . TRP A 1 71 ? 15.314 -2.382 5.536 1.00 96.56 71 TRP A CA 1
ATOM 489 C C . TRP A 1 71 ? 14.882 -1.237 6.445 1.00 96.56 71 TRP A C 1
ATOM 491 O O . TRP A 1 71 ? 15.510 -1.011 7.480 1.00 96.56 71 TRP A O 1
ATOM 501 N N . LYS A 1 72 ? 13.811 -0.534 6.072 1.00 95.50 72 LYS A N 1
ATOM 502 C CA . LYS A 1 72 ? 13.288 0.631 6.803 1.00 95.50 72 LYS A CA 1
ATOM 503 C C . LYS A 1 72 ? 11.814 0.472 7.112 1.00 95.50 72 LYS A C 1
ATOM 505 O O . LYS A 1 72 ? 11.089 -0.150 6.338 1.00 95.50 72 LYS A O 1
ATOM 510 N N . SER A 1 73 ? 11.356 1.050 8.215 1.00 95.81 73 SER A N 1
ATOM 511 C CA . SER A 1 73 ? 9.923 1.144 8.490 1.00 95.81 73 SER A CA 1
ATOM 512 C C . SER A 1 73 ? 9.239 2.018 7.439 1.00 95.81 73 SER A C 1
ATOM 514 O O . SER A 1 73 ? 9.829 2.966 6.916 1.00 95.81 73 SER A O 1
ATOM 516 N N . ILE A 1 74 ? 7.960 1.756 7.173 1.00 95.69 74 ILE A N 1
ATOM 517 C CA . ILE A 1 74 ? 7.160 2.622 6.304 1.00 95.69 74 ILE A CA 1
ATOM 518 C C . ILE A 1 74 ? 7.107 4.079 6.793 1.00 95.69 74 ILE A C 1
ATOM 520 O O . ILE A 1 74 ? 7.117 4.987 5.970 1.00 95.69 74 ILE A O 1
ATOM 524 N N . ASN A 1 75 ? 7.173 4.318 8.108 1.00 93.69 75 ASN A N 1
ATOM 525 C CA . ASN A 1 75 ? 7.220 5.667 8.691 1.00 93.69 75 ASN A CA 1
ATOM 526 C C . ASN A 1 75 ? 8.497 6.455 8.347 1.00 93.69 75 ASN A C 1
ATOM 528 O O . ASN A 1 75 ? 8.550 7.663 8.575 1.00 93.69 75 ASN A O 1
ATOM 532 N N . GLU A 1 76 ? 9.540 5.792 7.848 1.00 92.19 76 GLU A N 1
ATOM 533 C CA . GLU A 1 76 ? 10.794 6.436 7.442 1.00 92.19 76 GLU A CA 1
ATOM 534 C C . GLU A 1 76 ? 10.787 6.835 5.958 1.00 92.19 76 GLU A C 1
ATOM 536 O O . GLU A 1 76 ? 11.685 7.544 5.499 1.00 92.19 76 GLU A O 1
ATOM 541 N N . VAL A 1 77 ? 9.773 6.408 5.197 1.00 93.25 77 VAL A N 1
ATOM 542 C CA . VAL A 1 77 ? 9.556 6.851 3.818 1.00 93.25 77 VAL A CA 1
ATOM 543 C C . VAL A 1 77 ? 8.904 8.229 3.849 1.00 93.25 77 VAL A C 1
ATOM 545 O O . VAL A 1 77 ? 7.879 8.419 4.494 1.00 93.25 77 VAL A O 1
ATOM 548 N N . GLY A 1 78 ? 9.491 9.199 3.141 1.00 91.25 78 GLY A N 1
ATOM 549 C CA . GLY A 1 78 ? 9.112 10.614 3.254 1.00 91.25 78 GLY A CA 1
ATOM 550 C C . GLY A 1 78 ? 7.623 10.906 3.028 1.00 91.25 78 GLY A C 1
ATOM 551 O O . GLY A 1 78 ? 7.059 11.730 3.738 1.00 91.25 78 GLY A O 1
ATOM 552 N N . GLU A 1 79 ? 6.970 10.210 2.093 1.00 90.19 79 GLU A N 1
ATOM 553 C CA . GLU A 1 79 ? 5.530 10.374 1.815 1.00 90.19 79 GLU A CA 1
ATOM 554 C C . GLU A 1 79 ? 4.623 9.809 2.924 1.00 90.19 79 GLU A C 1
ATOM 556 O O . GLU A 1 79 ? 3.466 10.208 3.036 1.00 90.19 79 GLU A O 1
ATOM 561 N N . TYR A 1 80 ? 5.141 8.905 3.758 1.00 94.19 80 TYR A N 1
ATOM 562 C CA . TYR A 1 80 ? 4.399 8.212 4.817 1.00 94.19 80 TYR A CA 1
ATOM 563 C C . TYR A 1 80 ? 4.908 8.572 6.214 1.00 94.19 80 TYR A C 1
ATOM 565 O O . TYR A 1 80 ? 4.579 7.906 7.199 1.00 94.19 80 TYR A O 1
ATOM 573 N N . GLN A 1 81 ? 5.714 9.631 6.313 1.00 93.38 81 GLN A N 1
ATOM 574 C CA . GLN A 1 81 ? 6.299 10.044 7.573 1.00 93.38 81 GLN A CA 1
ATOM 575 C C . GLN A 1 81 ? 5.207 10.359 8.601 1.00 93.38 81 GLN A C 1
ATOM 577 O O . GLN A 1 81 ? 4.307 11.167 8.366 1.00 93.38 81 GLN A O 1
ATOM 582 N N . GLY A 1 82 ? 5.307 9.702 9.755 1.00 90.50 82 GLY A N 1
ATOM 583 C CA . GLY A 1 82 ? 4.376 9.860 10.868 1.00 90.50 82 GLY A CA 1
ATOM 584 C C . GLY A 1 82 ? 2.998 9.225 10.666 1.00 90.50 82 GLY A C 1
ATOM 585 O O . GLY A 1 82 ? 2.122 9.427 11.504 1.00 90.50 82 GLY A O 1
ATOM 586 N N . MET A 1 83 ? 2.793 8.430 9.608 1.00 95.12 83 MET A N 1
ATOM 587 C CA . MET A 1 83 ? 1.533 7.710 9.384 1.00 95.12 83 MET A CA 1
ATOM 588 C C . MET A 1 83 ? 1.152 6.846 10.588 1.00 95.12 83 MET A C 1
ATOM 590 O O . MET A 1 83 ? 0.006 6.854 11.016 1.00 95.12 83 MET A O 1
ATOM 594 N N . LEU A 1 84 ? 2.107 6.127 11.174 1.00 95.25 84 LEU A N 1
ATOM 595 C CA . LEU A 1 84 ? 1.846 5.243 12.315 1.00 95.25 84 LEU A CA 1
ATOM 596 C C . LEU A 1 84 ? 2.045 5.919 13.680 1.00 95.25 84 LEU A C 1
ATOM 598 O O . LEU A 1 84 ? 2.022 5.238 14.704 1.00 95.25 84 LEU A O 1
ATOM 602 N N . ASP A 1 85 ? 2.227 7.243 13.717 1.00 95.56 85 ASP A N 1
ATOM 603 C CA . ASP A 1 85 ? 2.335 7.994 14.978 1.00 95.56 85 ASP A CA 1
ATOM 604 C C . ASP A 1 85 ? 0.953 8.261 15.608 1.00 95.56 85 ASP A C 1
ATOM 606 O O . ASP A 1 85 ? 0.853 8.643 16.777 1.00 95.56 85 ASP A O 1
ATOM 610 N N . SER A 1 86 ? -0.121 8.041 14.843 1.00 95.38 86 SER A N 1
ATOM 611 C CA . SER A 1 86 ? -1.517 8.175 15.256 1.00 95.38 86 SER A CA 1
ATOM 612 C C . SER A 1 86 ? -2.290 6.879 14.971 1.00 95.38 86 SER A C 1
ATOM 614 O O . SER A 1 86 ? -1.971 6.177 14.007 1.00 95.38 86 SER A O 1
ATOM 616 N N . PRO A 1 87 ? -3.307 6.530 15.784 1.00 96.50 87 PRO A N 1
ATOM 617 C CA . PRO A 1 87 ? -4.171 5.392 15.499 1.00 96.50 87 PRO A CA 1
ATOM 618 C C . PRO A 1 87 ? -4.830 5.490 14.119 1.00 96.50 87 PRO A C 1
ATOM 620 O O . PRO A 1 87 ? -5.282 6.555 13.697 1.00 96.50 87 PRO A O 1
ATOM 623 N N . ILE A 1 88 ? -4.933 4.348 13.439 1.00 98.06 88 ILE A N 1
ATOM 624 C CA . ILE A 1 88 ? -5.713 4.236 12.206 1.00 98.06 88 ILE A CA 1
ATOM 625 C C . ILE A 1 88 ? -7.197 4.304 12.577 1.00 98.06 88 ILE A C 1
ATOM 627 O O . ILE A 1 88 ? -7.668 3.515 13.397 1.00 98.06 88 ILE A O 1
ATOM 631 N N . ALA A 1 89 ? -7.917 5.239 11.966 1.00 98.12 89 ALA A N 1
ATOM 632 C CA . ALA A 1 89 ? -9.340 5.465 12.186 1.00 98.12 89 ALA A CA 1
ATOM 633 C C . ALA A 1 89 ? -10.205 4.787 11.111 1.00 98.12 89 ALA A C 1
ATOM 635 O O . ALA A 1 89 ? -11.294 4.299 11.409 1.00 98.12 89 ALA A O 1
ATOM 636 N N . GLU A 1 90 ? -9.725 4.747 9.867 1.00 98.38 90 GLU A N 1
ATOM 637 C CA . GLU A 1 90 ? -10.461 4.214 8.723 1.00 98.38 90 GLU A CA 1
ATOM 638 C C . GLU A 1 90 ? -9.495 3.763 7.621 1.00 98.38 90 GLU A C 1
ATOM 640 O O . GLU A 1 90 ? -8.395 4.302 7.475 1.00 98.38 90 GLU A O 1
ATOM 645 N N . ILE A 1 91 ? -9.904 2.762 6.842 1.00 98.19 91 ILE A N 1
ATOM 646 C CA . ILE A 1 91 ? -9.177 2.310 5.657 1.00 98.19 91 ILE A CA 1
ATOM 647 C C . ILE A 1 91 ? -10.132 2.231 4.475 1.00 98.19 91 ILE A C 1
ATOM 649 O O . ILE A 1 91 ? -11.233 1.693 4.590 1.00 98.19 91 ILE A O 1
ATOM 653 N N . THR A 1 92 ? -9.670 2.717 3.324 1.00 96.81 92 THR A N 1
ATOM 654 C CA . THR A 1 92 ? -10.307 2.496 2.025 1.00 96.81 92 THR A CA 1
ATOM 655 C C . THR A 1 92 ? -9.415 1.620 1.157 1.00 96.81 92 THR A C 1
ATOM 657 O O . THR A 1 92 ? -8.246 1.934 0.945 1.00 96.81 92 THR A O 1
ATOM 660 N N . LEU A 1 93 ? -9.962 0.520 0.646 1.00 95.19 93 LEU A N 1
ATOM 661 C CA . LEU A 1 93 ? -9.291 -0.390 -0.280 1.00 95.19 93 LEU A CA 1
ATOM 662 C C . LEU A 1 93 ? -9.909 -0.264 -1.665 1.00 95.19 93 LEU A C 1
ATOM 664 O O . LEU A 1 93 ? -11.133 -0.262 -1.791 1.00 95.19 93 LEU A O 1
ATOM 668 N N . TYR A 1 94 ? -9.074 -0.215 -2.698 1.00 91.00 94 TYR A N 1
ATOM 669 C CA . TYR A 1 94 ? -9.505 -0.040 -4.086 1.00 91.00 94 TYR A CA 1
ATOM 670 C C . TYR A 1 94 ? -9.392 -1.353 -4.853 1.00 91.00 94 TYR A C 1
ATOM 672 O O . TYR A 1 94 ? -8.395 -2.058 -4.746 1.00 91.00 94 TYR A O 1
ATOM 680 N N . GLY A 1 95 ? -10.442 -1.695 -5.592 1.00 76.62 95 GLY A N 1
ATOM 681 C CA . GLY A 1 95 ? -10.698 -3.023 -6.137 1.00 76.62 95 GLY A CA 1
ATOM 682 C C . GLY A 1 95 ? -9.630 -3.554 -7.086 1.00 76.62 95 GLY A C 1
ATOM 683 O O . GLY A 1 95 ? -8.848 -2.822 -7.686 1.00 76.62 95 GLY A O 1
ATOM 684 N N . GLN A 1 96 ? -9.620 -4.879 -7.226 1.00 64.94 96 GLN A N 1
ATOM 685 C CA . GLN A 1 96 ? -8.683 -5.595 -8.090 1.00 64.94 96 GLN A CA 1
ATOM 686 C C . GLN A 1 96 ? -8.943 -5.330 -9.586 1.00 64.94 96 GLN A C 1
ATOM 688 O O . GLN A 1 96 ? -9.983 -4.802 -9.973 1.00 64.94 96 GLN A O 1
ATOM 693 N N . ALA A 1 97 ? -8.024 -5.791 -10.443 1.00 56.69 97 ALA A N 1
ATOM 694 C CA . ALA A 1 97 ? -7.986 -5.558 -11.894 1.00 56.69 97 ALA A CA 1
ATOM 695 C C . ALA A 1 97 ? -9.302 -5.811 -12.672 1.00 56.69 97 ALA A C 1
ATOM 697 O O . ALA A 1 97 ? -9.464 -5.284 -13.769 1.00 56.69 97 ALA A O 1
ATOM 698 N N . GLY A 1 98 ? -10.249 -6.591 -12.132 1.00 56.47 98 GLY A N 1
ATOM 699 C CA . GLY A 1 98 ? -11.574 -6.802 -12.731 1.00 56.47 98 GLY A CA 1
ATOM 700 C C . GLY A 1 98 ? -12.580 -5.662 -12.506 1.00 56.47 98 GLY A C 1
ATOM 701 O O . GLY A 1 98 ? -13.517 -5.521 -13.290 1.00 56.47 98 GLY A O 1
ATOM 702 N N . ASN A 1 99 ? -12.397 -4.852 -11.460 1.00 65.94 99 ASN A N 1
ATOM 703 C CA . ASN A 1 99 ? -13.156 -3.629 -11.206 1.00 65.94 99 ASN A CA 1
ATOM 704 C C . ASN A 1 99 ? -12.300 -2.635 -10.390 1.00 65.94 99 ASN A C 1
ATOM 706 O O . ASN A 1 99 ? -12.493 -2.507 -9.178 1.00 65.94 99 ASN A O 1
ATOM 710 N N . PRO A 1 100 ? -11.357 -1.927 -11.039 1.00 65.38 100 PRO A N 1
ATOM 711 C CA . PRO A 1 100 ? -10.421 -1.029 -10.357 1.00 65.38 100 PRO A CA 1
ATOM 712 C C . PRO A 1 100 ? -11.103 0.192 -9.721 1.00 65.38 100 PRO A C 1
ATOM 714 O O . PRO A 1 100 ? -10.480 0.919 -8.954 1.00 65.38 100 PRO A O 1
ATOM 717 N N . TYR A 1 101 ? -12.382 0.425 -10.030 1.00 70.94 101 TYR A N 1
ATOM 718 C CA . TYR A 1 101 ? -13.163 1.530 -9.482 1.00 70.94 101 TYR A CA 1
ATOM 719 C C . TYR A 1 101 ? -14.040 1.120 -8.291 1.00 70.94 101 TYR A C 1
ATOM 721 O O . TYR A 1 101 ? -14.661 1.984 -7.676 1.00 70.94 101 TYR A O 1
ATOM 729 N N . ALA A 1 102 ? -14.110 -0.175 -7.959 1.00 86.69 102 ALA A N 1
ATOM 730 C CA . ALA A 1 102 ? -14.847 -0.651 -6.795 1.00 86.69 102 ALA A CA 1
ATOM 731 C C . ALA A 1 102 ? -14.005 -0.488 -5.530 1.00 86.69 102 ALA A C 1
ATOM 733 O O . ALA A 1 102 ? -13.083 -1.260 -5.293 1.00 86.69 102 ALA A O 1
ATOM 734 N N . GLN A 1 103 ? -14.344 0.464 -4.678 1.00 92.69 103 GLN A N 1
ATOM 735 C CA . GLN A 1 103 ? -13.698 0.671 -3.391 1.00 92.69 103 GLN A CA 1
ATOM 736 C C . GLN A 1 103 ? -14.575 0.200 -2.228 1.00 92.69 103 GLN A C 1
ATOM 738 O O . GLN A 1 103 ? -15.809 0.232 -2.293 1.00 92.69 103 GLN A O 1
ATOM 743 N N . VAL A 1 104 ? -13.935 -0.198 -1.137 1.00 95.06 104 VAL A N 1
ATOM 744 C CA . VAL A 1 104 ? -14.594 -0.489 0.136 1.00 95.06 104 VAL A CA 1
ATOM 745 C C . VAL A 1 104 ? -13.912 0.283 1.253 1.00 95.06 104 VAL A C 1
ATOM 747 O O . VAL A 1 104 ? -12.691 0.254 1.374 1.00 95.06 104 VAL A O 1
ATOM 750 N N . THR A 1 105 ? -14.715 0.955 2.069 1.00 96.75 105 THR A N 1
ATOM 751 C CA . THR A 1 105 ? -14.257 1.735 3.219 1.00 96.75 105 THR A CA 1
ATOM 752 C C . THR A 1 105 ? -14.768 1.087 4.498 1.00 96.75 105 THR A C 1
ATOM 754 O O . THR A 1 105 ? -15.936 0.698 4.566 1.00 96.75 105 THR A O 1
ATOM 757 N N . PHE A 1 106 ? -13.906 0.947 5.504 1.00 97.88 106 PHE A N 1
ATOM 758 C CA . PHE A 1 106 ? -14.267 0.347 6.785 1.00 97.88 106 PHE A CA 1
ATOM 759 C C . PHE A 1 106 ? -13.492 0.953 7.958 1.00 97.88 106 PHE A C 1
ATOM 761 O O . PHE A 1 106 ? -12.353 1.401 7.830 1.00 97.88 106 PHE A O 1
ATOM 768 N N . SER A 1 107 ? -14.113 0.875 9.133 1.00 98.25 107 SER A N 1
ATOM 769 C CA . SER A 1 107 ? -13.543 1.236 10.437 1.00 98.25 107 SER A CA 1
ATOM 770 C C . SER A 1 107 ? -13.762 0.132 11.486 1.00 98.25 107 SER A C 1
ATOM 772 O O . SER A 1 107 ? -13.723 0.372 12.692 1.00 98.25 107 SER A O 1
ATOM 774 N N . ASP A 1 108 ? -14.003 -1.108 11.034 1.00 98.50 108 ASP A N 1
ATOM 775 C CA . ASP A 1 108 ? -14.179 -2.257 11.924 1.00 98.50 108 ASP A CA 1
ATOM 776 C C . ASP A 1 108 ? -12.899 -2.529 12.726 1.00 98.50 108 ASP A C 1
ATOM 778 O O . ASP A 1 108 ? -11.818 -2.689 12.157 1.00 98.50 108 ASP A O 1
ATOM 782 N N . ALA A 1 109 ? -13.022 -2.653 14.048 1.00 98.12 109 ALA A N 1
ATOM 783 C CA . ALA A 1 109 ? -11.874 -2.799 14.941 1.00 98.12 109 ALA A CA 1
ATOM 784 C C . ALA A 1 109 ? -10.989 -4.020 14.627 1.00 98.12 109 ALA A C 1
ATOM 786 O O . ALA A 1 109 ? -9.771 -3.935 14.766 1.00 98.12 109 ALA A O 1
ATOM 787 N N . ASP A 1 110 ? -11.575 -5.144 14.195 1.00 98.25 110 ASP A N 1
ATOM 788 C CA . ASP A 1 110 ? -10.821 -6.349 13.833 1.00 98.25 110 ASP A CA 1
ATOM 789 C C . ASP A 1 110 ? -9.997 -6.141 12.555 1.00 98.25 110 ASP A C 1
ATOM 791 O O . ASP A 1 110 ? -8.810 -6.464 12.533 1.00 98.25 110 ASP A O 1
ATOM 795 N N . LEU A 1 111 ? -10.593 -5.536 11.523 1.00 98.31 111 LEU A N 1
ATOM 796 C CA . LEU A 1 111 ? -9.904 -5.251 10.263 1.00 98.31 111 LEU A CA 1
ATOM 797 C C . LEU A 1 111 ? -8.835 -4.163 10.439 1.00 98.31 111 LEU A C 1
ATOM 799 O O . LEU A 1 111 ? -7.722 -4.304 9.930 1.00 98.31 111 LEU A O 1
ATOM 803 N N . LEU A 1 112 ? -9.132 -3.107 11.204 1.00 98.38 112 LEU A N 1
ATOM 804 C CA . LEU A 1 112 ? -8.155 -2.069 11.539 1.00 98.38 112 LEU A CA 1
ATOM 805 C C . LEU A 1 112 ? -6.977 -2.638 12.339 1.00 98.38 112 LEU A C 1
ATOM 807 O O . LEU A 1 112 ? -5.832 -2.263 12.089 1.00 98.38 112 LEU A O 1
ATOM 811 N N . GLN A 1 113 ? -7.226 -3.578 13.257 1.00 98.06 113 GLN A N 1
ATOM 812 C CA . GLN A 1 113 ? -6.160 -4.252 13.997 1.00 98.06 113 GLN A CA 1
ATOM 813 C C . GLN A 1 113 ? -5.251 -5.067 13.067 1.00 98.06 113 GLN A C 1
ATOM 815 O O . GLN A 1 113 ? -4.031 -5.025 13.235 1.00 98.06 113 GLN A O 1
ATOM 820 N N . THR A 1 114 ? -5.813 -5.769 12.076 1.00 98.12 114 THR A N 1
ATOM 821 C CA . THR A 1 114 ? -5.028 -6.493 11.062 1.00 98.12 114 THR A CA 1
ATOM 822 C C . THR A 1 114 ? -4.100 -5.550 10.298 1.00 98.12 114 THR A C 1
ATOM 824 O O . THR A 1 114 ? -2.901 -5.813 10.200 1.00 98.12 114 THR A O 1
ATOM 827 N N . TRP A 1 115 ? -4.623 -4.426 9.806 1.00 98.00 115 TRP A N 1
ATOM 828 C CA . TRP A 1 115 ? -3.826 -3.448 9.064 1.00 98.00 115 TRP A CA 1
ATOM 829 C C . TRP A 1 115 ? -2.793 -2.731 9.929 1.00 98.00 115 TRP A C 1
ATOM 831 O O . TRP A 1 115 ? -1.652 -2.569 9.503 1.00 98.00 115 TRP A O 1
ATOM 841 N N . SER A 1 116 ? -3.155 -2.349 11.154 1.00 97.31 116 SER A N 1
ATOM 842 C CA . SER A 1 116 ? -2.224 -1.736 12.103 1.00 97.31 116 SER A CA 1
ATOM 843 C C . SER A 1 116 ? -1.056 -2.673 12.418 1.00 97.31 116 SER A C 1
ATOM 845 O O . SER A 1 116 ? 0.098 -2.244 12.371 1.00 97.31 116 SER A O 1
ATOM 847 N N . ALA A 1 117 ? -1.329 -3.960 12.665 1.00 97.00 117 ALA A N 1
ATOM 848 C CA . ALA A 1 117 ? -0.290 -4.955 12.912 1.00 97.00 117 ALA A CA 1
ATOM 849 C C . ALA A 1 117 ? 0.628 -5.138 11.695 1.00 97.00 117 ALA A C 1
ATOM 851 O O . ALA A 1 117 ? 1.851 -5.121 11.849 1.00 97.00 117 ALA A O 1
ATOM 852 N N . TYR A 1 118 ? 0.045 -5.256 10.498 1.00 97.88 118 TYR A N 1
ATOM 853 C CA . TYR A 1 118 ? 0.805 -5.391 9.258 1.00 97.88 118 TYR A CA 1
ATOM 854 C C . TYR A 1 118 ? 1.699 -4.171 9.001 1.00 97.88 118 TYR A C 1
ATOM 856 O O . TYR A 1 118 ? 2.909 -4.323 8.878 1.00 97.88 118 TYR A O 1
ATOM 864 N N . LEU A 1 119 ? 1.142 -2.953 8.993 1.00 97.25 119 LEU A N 1
ATOM 865 C CA . LEU A 1 119 ? 1.900 -1.732 8.692 1.00 97.25 119 LEU A CA 1
ATOM 866 C C . LEU A 1 119 ? 2.979 -1.433 9.742 1.00 97.25 119 LEU A C 1
ATOM 868 O O . LEU A 1 119 ? 4.056 -0.967 9.384 1.00 97.25 119 LEU A O 1
ATOM 872 N N . THR A 1 120 ? 2.727 -1.743 11.018 1.00 96.50 120 THR A N 1
ATOM 873 C CA . THR A 1 120 ? 3.731 -1.590 12.088 1.00 96.50 120 THR A CA 1
ATOM 874 C C . THR A 1 120 ? 4.901 -2.559 11.917 1.00 96.50 120 THR A C 1
ATOM 876 O O . THR A 1 120 ? 6.042 -2.204 12.208 1.00 96.50 120 THR A O 1
ATOM 879 N N . GLY A 1 121 ? 4.629 -3.786 11.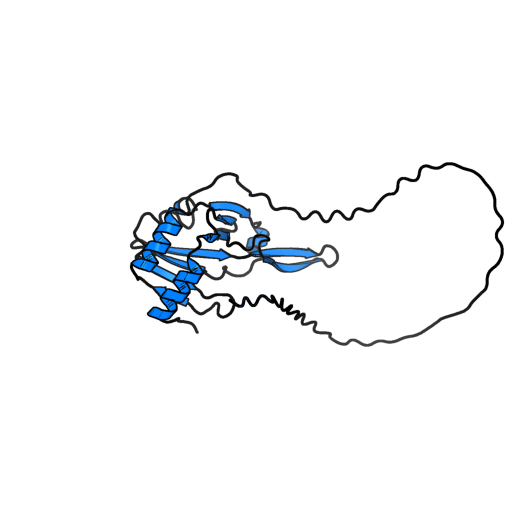461 1.00 96.19 121 GLY A N 1
ATOM 880 C CA . GLY A 1 121 ? 5.655 -4.795 11.193 1.00 96.19 121 GLY A CA 1
ATOM 881 C C . GLY A 1 121 ? 6.330 -4.659 9.826 1.00 96.19 121 GLY A C 1
ATOM 882 O O . GLY A 1 121 ? 7.387 -5.252 9.614 1.00 96.19 121 GLY A O 1
ATOM 883 N N . LEU A 1 122 ? 5.735 -3.895 8.907 1.00 97.38 122 LEU A N 1
ATOM 884 C CA . LEU A 1 122 ? 6.192 -3.782 7.530 1.00 97.38 122 LEU A CA 1
ATOM 885 C C . LEU A 1 122 ? 7.538 -3.060 7.451 1.00 97.38 122 LEU A C 1
ATOM 887 O O . LEU A 1 122 ? 7.675 -1.901 7.856 1.00 97.38 122 LEU A O 1
ATOM 891 N N . GLN A 1 123 ? 8.512 -3.738 6.850 1.00 97.44 123 GLN A N 1
ATOM 892 C CA . GLN A 1 123 ? 9.767 -3.137 6.432 1.00 97.44 123 GLN A CA 1
ATOM 893 C C . GLN A 1 123 ? 9.857 -3.092 4.908 1.00 97.44 123 GLN A C 1
ATOM 895 O O . GLN A 1 123 ? 9.345 -3.962 4.200 1.00 97.44 123 GLN A O 1
ATOM 900 N N . LEU A 1 124 ? 10.530 -2.058 4.420 1.00 97.00 124 LEU A N 1
ATOM 901 C CA . LEU A 1 124 ? 10.677 -1.720 3.017 1.00 97.00 124 LEU A CA 1
ATOM 902 C C . LEU A 1 124 ? 12.156 -1.683 2.641 1.00 97.00 124 LEU A C 1
ATOM 904 O O . LEU A 1 124 ? 12.965 -1.086 3.354 1.00 97.00 124 LEU A O 1
ATOM 908 N N . GLN A 1 125 ? 12.492 -2.284 1.504 1.00 96.25 125 GLN A N 1
ATOM 909 C CA . GLN A 1 125 ? 13.828 -2.236 0.913 1.00 96.25 125 GLN A CA 1
ATOM 910 C C . GLN A 1 125 ? 13.742 -1.643 -0.490 1.00 96.25 125 GLN A C 1
ATOM 912 O O . GLN A 1 125 ? 12.950 -2.107 -1.308 1.00 96.25 125 GLN A O 1
ATOM 917 N N . GLU A 1 126 ? 14.555 -0.627 -0.784 1.00 94.81 126 GLU A N 1
ATOM 918 C CA . GLU A 1 126 ? 14.602 -0.025 -2.121 1.00 94.81 126 GLU A CA 1
ATOM 919 C C . GLU A 1 126 ? 15.034 -1.063 -3.159 1.00 94.81 126 GLU A C 1
ATOM 921 O O . GLU A 1 126 ? 16.103 -1.667 -3.046 1.00 94.81 126 GLU A O 1
ATOM 926 N N . TYR A 1 127 ? 14.202 -1.258 -4.179 1.00 92.19 127 TYR A N 1
ATOM 927 C CA . TYR A 1 127 ? 14.390 -2.302 -5.179 1.00 92.19 127 TYR A CA 1
ATOM 928 C C . TYR A 1 127 ? 14.660 -1.743 -6.571 1.00 92.19 127 TYR A C 1
ATOM 930 O O . TYR A 1 127 ? 15.579 -2.186 -7.249 1.00 92.19 127 TYR A O 1
ATOM 938 N N . TYR A 1 128 ? 13.874 -0.753 -6.985 1.00 89.25 128 TYR A N 1
ATOM 939 C CA . TYR A 1 128 ? 13.968 -0.152 -8.309 1.00 89.25 128 TYR A CA 1
ATOM 940 C C . TYR A 1 128 ? 13.572 1.324 -8.238 1.00 89.25 128 TYR A C 1
ATOM 942 O O . TYR A 1 128 ? 12.808 1.729 -7.363 1.00 89.25 128 TYR A O 1
ATOM 950 N N . ARG A 1 129 ? 14.103 2.146 -9.143 1.00 89.81 129 ARG A N 1
ATOM 951 C CA . ARG A 1 129 ? 13.797 3.574 -9.224 1.00 89.81 129 ARG A CA 1
ATOM 952 C C . ARG A 1 129 ? 13.655 3.958 -10.686 1.00 89.81 129 ARG A C 1
ATOM 954 O O . ARG A 1 129 ? 14.591 3.767 -11.458 1.00 89.81 129 ARG A O 1
ATOM 961 N N . TYR A 1 130 ? 12.521 4.554 -11.027 1.00 86.88 130 TYR A N 1
ATOM 962 C CA . TYR A 1 130 ? 12.334 5.168 -12.333 1.00 86.88 130 TYR A CA 1
ATOM 963 C C . TYR A 1 130 ? 13.279 6.356 -12.500 1.00 86.88 130 TYR A C 1
ATOM 965 O O . TYR A 1 130 ? 13.440 7.170 -11.579 1.00 86.88 130 TYR A O 1
ATOM 973 N N . SER A 1 131 ? 13.869 6.501 -13.686 1.00 86.19 131 SER A N 1
ATOM 974 C CA . SER A 1 131 ? 14.589 7.730 -14.008 1.00 86.19 131 SER A CA 1
ATOM 975 C C . SER A 1 131 ? 13.621 8.922 -13.990 1.00 86.19 131 SER A C 1
ATOM 977 O O . SER A 1 131 ? 12.407 8.760 -14.105 1.00 86.19 131 SER A O 1
ATOM 979 N N . GLN A 1 132 ? 14.135 10.144 -13.826 1.00 84.75 132 GLN A N 1
ATOM 980 C CA . GLN A 1 132 ? 13.270 11.329 -13.857 1.00 84.75 132 GLN A CA 1
ATOM 981 C C . GLN A 1 132 ? 12.570 11.486 -15.216 1.00 84.75 132 GLN A C 1
ATOM 983 O O . GLN A 1 132 ? 11.457 11.998 -15.279 1.00 84.75 132 GLN A O 1
ATOM 988 N N . GLU A 1 133 ? 13.229 11.053 -16.289 1.00 85.06 133 GLU A N 1
ATOM 989 C CA . GLU A 1 133 ? 12.667 11.030 -17.634 1.00 85.06 133 GLU A CA 1
ATOM 990 C C . GLU A 1 133 ? 11.496 10.051 -17.716 1.00 85.06 133 GLU A C 1
ATOM 992 O O . GLU A 1 133 ? 10.395 10.476 -18.060 1.00 85.06 133 GLU A O 1
ATOM 997 N N . ASP A 1 134 ? 11.685 8.804 -17.272 1.00 84.81 134 ASP A N 1
ATOM 998 C CA . ASP A 1 134 ? 10.611 7.804 -17.255 1.00 84.81 134 ASP A CA 1
ATOM 999 C C . ASP A 1 134 ? 9.431 8.267 -16.397 1.00 84.81 134 ASP A C 1
ATOM 1001 O O . ASP A 1 134 ? 8.281 8.157 -16.806 1.00 84.81 134 ASP A O 1
ATOM 1005 N N . GLN A 1 135 ? 9.693 8.863 -15.229 1.00 84.25 135 GLN A N 1
ATOM 1006 C CA . GLN A 1 135 ? 8.636 9.412 -14.371 1.00 84.25 135 GLN A CA 1
ATOM 1007 C C . GLN A 1 135 ? 7.818 10.507 -15.065 1.00 84.25 135 GLN A C 1
ATOM 1009 O O . GLN A 1 135 ? 6.619 10.615 -14.823 1.00 84.25 135 GLN A O 1
ATOM 1014 N N . ASN A 1 136 ? 8.446 11.318 -15.920 1.00 83.81 136 ASN A N 1
ATOM 1015 C CA . ASN A 1 136 ? 7.744 12.355 -16.675 1.00 83.81 136 ASN A CA 1
ATOM 1016 C C . ASN A 1 136 ? 6.931 11.770 -17.841 1.00 83.81 136 ASN A C 1
ATOM 1018 O O . ASN A 1 136 ? 5.933 12.368 -18.245 1.00 83.81 136 ASN A O 1
ATOM 1022 N N . GLN A 1 137 ? 7.369 10.635 -18.390 1.00 81.81 137 GLN A N 1
ATOM 1023 C CA . GLN A 1 137 ? 6.705 9.940 -19.493 1.00 81.81 137 GLN A CA 1
ATOM 1024 C C . GLN A 1 137 ? 5.568 9.020 -19.030 1.00 81.81 137 GLN A C 1
ATOM 1026 O O . GLN A 1 137 ? 4.597 8.828 -19.761 1.00 81.81 137 GLN A O 1
ATOM 1031 N N . LEU A 1 138 ? 5.657 8.454 -17.824 1.00 78.69 138 LEU A N 1
ATOM 1032 C CA . LEU A 1 138 ? 4.592 7.664 -17.211 1.00 78.69 138 LEU A CA 1
ATOM 1033 C C . LEU A 1 138 ? 3.422 8.595 -16.851 1.00 78.69 138 LEU A C 1
ATOM 1035 O O . LEU A 1 138 ? 3.322 9.133 -15.750 1.00 78.69 138 LEU A O 1
ATOM 1039 N N . VAL A 1 139 ? 2.546 8.835 -17.829 1.00 62.50 139 VAL A N 1
ATOM 1040 C CA . VAL A 1 139 ? 1.410 9.750 -17.691 1.00 62.50 139 VAL A CA 1
ATOM 1041 C C . VAL A 1 139 ? 0.343 9.128 -16.787 1.00 62.50 139 VAL A C 1
ATOM 1043 O O . VAL A 1 139 ? -0.308 8.153 -17.158 1.00 62.50 139 VAL A O 1
ATOM 1046 N N . GLY A 1 140 ? 0.116 9.743 -15.626 1.00 61.53 140 GLY A N 1
ATOM 1047 C CA . GLY A 1 140 ? -0.949 9.380 -14.687 1.00 61.53 140 GLY A CA 1
ATOM 1048 C C . GLY A 1 140 ? -0.417 8.977 -13.314 1.00 61.53 140 GLY A C 1
ATOM 1049 O O . GLY A 1 140 ? 0.679 8.445 -13.182 1.00 61.53 140 GLY A O 1
ATOM 1050 N N . SER A 1 141 ? -1.197 9.250 -12.267 1.00 63.44 141 SER A N 1
ATOM 1051 C CA . SER A 1 141 ? -0.891 8.712 -10.940 1.00 63.44 141 SER A CA 1
ATOM 1052 C C . SER A 1 141 ? -1.199 7.210 -10.938 1.00 63.44 141 SER A C 1
ATOM 1054 O O . SER A 1 141 ? -2.211 6.822 -11.538 1.00 63.44 141 SER A O 1
ATOM 1056 N N . PRO A 1 142 ? -0.371 6.356 -10.305 1.00 73.38 142 PRO A N 1
ATOM 1057 C CA . PRO A 1 142 ? -0.740 4.959 -10.104 1.00 73.38 142 PRO A CA 1
ATOM 1058 C C . PRO A 1 142 ? -2.126 4.883 -9.453 1.00 73.38 142 PRO A C 1
ATOM 1060 O O . PRO A 1 142 ? -2.510 5.755 -8.675 1.00 73.38 142 PRO A O 1
ATOM 1063 N N . SER A 1 143 ? -2.910 3.859 -9.796 1.00 76.25 143 SER A N 1
ATOM 1064 C CA . SER A 1 143 ? -4.213 3.681 -9.149 1.00 76.25 143 SER A CA 1
ATOM 1065 C C . SER A 1 143 ? -3.989 3.418 -7.659 1.00 76.25 143 SER A C 1
ATOM 1067 O O . SER A 1 143 ? -3.158 2.562 -7.333 1.00 76.25 143 SER A O 1
ATOM 1069 N N . PRO A 1 144 ? -4.676 4.143 -6.757 1.00 79.75 144 PRO A N 1
ATOM 1070 C CA . PRO A 1 144 ? -4.520 3.926 -5.327 1.00 79.75 144 PRO A CA 1
ATOM 1071 C C . PRO A 1 144 ? -4.871 2.480 -4.996 1.00 79.75 144 PRO A C 1
ATOM 1073 O O . PRO A 1 144 ? -5.766 1.904 -5.609 1.00 79.75 144 PRO A O 1
ATOM 1076 N N . THR A 1 145 ? -4.158 1.880 -4.046 1.00 89.12 145 THR A N 1
ATOM 1077 C CA . THR A 1 145 ? -4.486 0.531 -3.562 1.00 89.12 145 THR A CA 1
ATOM 1078 C C . THR A 1 145 ? -5.121 0.597 -2.187 1.00 89.12 145 THR A C 1
ATOM 1080 O O . THR A 1 145 ? -6.114 -0.080 -1.923 1.00 89.12 145 THR A O 1
ATOM 1083 N N . VAL A 1 146 ? -4.560 1.435 -1.315 1.00 94.88 146 VAL A N 1
ATOM 1084 C CA . VAL A 1 146 ? -5.000 1.593 0.069 1.00 94.88 146 VAL A CA 1
ATOM 1085 C C . VAL A 1 146 ? -4.931 3.069 0.426 1.00 94.88 146 VAL A C 1
ATOM 1087 O O . VAL A 1 146 ? -3.887 3.689 0.257 1.00 94.88 146 VAL A O 1
ATOM 1090 N N . THR A 1 147 ? -6.008 3.621 0.965 1.00 96.50 147 THR A N 1
ATOM 1091 C CA . THR A 1 147 ? -5.973 4.887 1.696 1.00 96.50 147 THR A CA 1
ATOM 1092 C C . THR A 1 147 ? -6.116 4.573 3.180 1.00 96.50 147 THR A C 1
ATOM 1094 O O . THR A 1 147 ? -7.068 3.906 3.584 1.00 96.50 147 THR A O 1
ATOM 1097 N N . VAL A 1 148 ? -5.152 5.024 3.978 1.00 97.94 148 VAL A N 1
ATOM 1098 C CA . VAL A 1 148 ? -5.129 4.915 5.437 1.00 97.94 148 VAL A CA 1
ATOM 1099 C C . VAL A 1 148 ? -5.448 6.286 6.010 1.00 97.94 148 VAL A C 1
ATOM 1101 O O . VAL A 1 148 ? -4.671 7.228 5.846 1.00 97.94 148 VAL A O 1
ATOM 1104 N N . THR A 1 149 ? -6.572 6.381 6.705 1.00 98.19 149 THR A N 1
ATOM 1105 C CA . THR A 1 149 ? -6.976 7.584 7.429 1.00 98.19 149 THR A CA 1
ATOM 1106 C C . THR A 1 149 ? -6.686 7.374 8.906 1.00 98.19 149 THR A C 1
ATOM 1108 O O . THR A 1 149 ? -7.189 6.439 9.534 1.00 98.19 149 THR A O 1
ATOM 1111 N N . THR A 1 150 ? -5.858 8.240 9.471 1.00 97.12 150 THR A N 1
ATOM 1112 C CA . THR A 1 150 ? -5.534 8.285 10.898 1.00 97.12 150 THR A CA 1
ATOM 1113 C C . THR A 1 150 ? -6.264 9.449 11.553 1.00 97.12 150 THR A C 1
ATOM 1115 O O . THR A 1 150 ? -6.905 10.257 10.879 1.00 97.12 150 THR A O 1
ATOM 1118 N N . GLU A 1 151 ? -6.169 9.585 12.874 1.00 94.62 151 GLU A N 1
ATOM 1119 C CA . GLU A 1 151 ? -6.757 10.749 13.552 1.00 94.62 151 GLU A CA 1
ATOM 1120 C C . GLU A 1 151 ? -6.080 12.075 13.152 1.00 94.62 151 GLU A C 1
ATOM 1122 O O . GLU A 1 151 ? -6.626 13.151 13.404 1.00 94.62 151 GLU A O 1
ATOM 1127 N N . THR A 1 152 ? -4.891 12.015 12.539 1.00 94.25 152 THR A N 1
ATOM 1128 C CA . THR A 1 152 ? -4.065 13.186 12.218 1.00 94.25 152 THR A CA 1
ATOM 1129 C C . THR A 1 152 ? -3.841 13.421 10.727 1.00 94.25 152 THR A C 1
ATOM 1131 O O . THR A 1 152 ? -3.344 14.490 10.371 1.00 94.25 152 THR A O 1
ATOM 1134 N N . GLY A 1 153 ? -4.17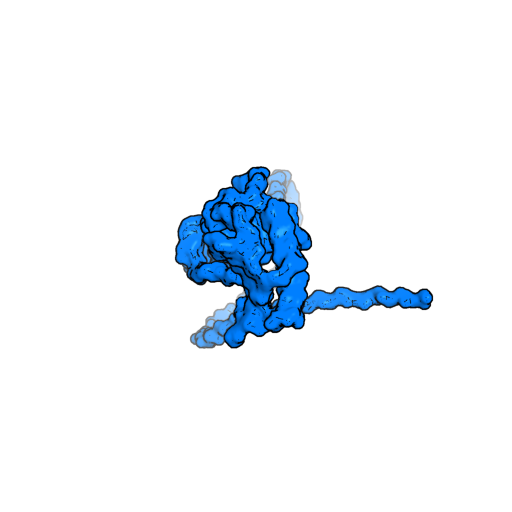4 12.471 9.851 1.00 95.25 153 GLY A N 1
ATOM 1135 C CA . GLY A 1 153 ? -3.903 12.608 8.423 1.00 95.25 153 GLY A CA 1
ATOM 1136 C C . GLY A 1 153 ? -4.466 11.485 7.561 1.00 95.25 153 GLY A C 1
ATOM 1137 O O . GLY A 1 153 ? -5.042 10.520 8.050 1.00 95.25 153 GLY A O 1
ATOM 1138 N N . GLU A 1 154 ? -4.277 11.631 6.256 1.00 97.19 154 GLU A N 1
ATOM 1139 C CA . GLU A 1 154 ? -4.667 10.654 5.243 1.00 97.19 154 GLU A CA 1
ATOM 1140 C C . GLU A 1 154 ? -3.446 10.318 4.383 1.00 97.19 154 GLU A C 1
ATOM 1142 O O . GLU A 1 154 ? -2.715 11.213 3.950 1.00 97.19 154 GLU A O 1
ATOM 1147 N N . TYR A 1 155 ? -3.222 9.026 4.152 1.00 96.31 155 TYR A N 1
ATOM 1148 C CA . TYR A 1 155 ? -2.040 8.501 3.475 1.00 96.31 155 TYR A CA 1
ATOM 1149 C C . TYR A 1 155 ? -2.469 7.496 2.410 1.00 96.31 155 TYR A C 1
ATOM 1151 O O . TYR A 1 155 ? -3.202 6.554 2.702 1.00 96.31 155 TYR A O 1
ATOM 1159 N N . THR A 1 156 ? -2.008 7.669 1.172 1.00 94.62 156 THR A N 1
ATOM 1160 C CA . THR A 1 156 ? -2.353 6.765 0.064 1.00 94.62 156 THR A CA 1
ATOM 1161 C C . THR A 1 156 ? -1.155 5.912 -0.331 1.00 94.62 156 THR A C 1
ATOM 1163 O O . THR A 1 156 ? -0.106 6.431 -0.709 1.00 94.62 156 THR A O 1
ATOM 1166 N N . LEU A 1 157 ? -1.325 4.594 -0.258 1.00 94.75 157 LEU A N 1
ATOM 1167 C CA . LEU A 1 157 ? -0.334 3.592 -0.620 1.00 94.75 157 LEU A CA 1
ATOM 1168 C C . LEU A 1 157 ? -0.664 2.964 -1.974 1.00 94.75 157 LEU A C 1
ATOM 1170 O O . LEU A 1 157 ? -1.812 2.594 -2.254 1.00 94.75 157 LEU A O 1
ATOM 1174 N N . TYR A 1 158 ? 0.380 2.782 -2.777 1.00 92.44 158 TYR A N 1
ATOM 1175 C CA . TYR A 1 158 ? 0.302 2.208 -4.115 1.00 92.44 158 TYR A CA 1
ATOM 1176 C C . TYR A 1 158 ? 1.048 0.879 -4.130 1.00 92.44 158 TYR A C 1
ATOM 1178 O O . TYR A 1 158 ? 2.273 0.847 -4.240 1.00 92.44 158 TYR A O 1
ATOM 1186 N N . PHE A 1 159 ? 0.323 -0.227 -3.990 1.00 92.12 159 PHE A N 1
ATOM 1187 C CA . PHE A 1 159 ? 0.901 -1.557 -4.123 1.00 92.12 159 PHE A CA 1
ATOM 1188 C C . PHE A 1 159 ? 0.728 -2.060 -5.556 1.00 92.12 159 PHE A C 1
ATOM 1190 O O . PHE A 1 159 ? -0.368 -2.046 -6.112 1.00 92.12 159 PHE A O 1
ATOM 1197 N N . THR A 1 160 ? 1.812 -2.546 -6.152 1.00 88.81 160 THR A N 1
ATOM 1198 C CA . THR A 1 160 ? 1.841 -3.011 -7.540 1.00 88.81 160 THR A CA 1
ATOM 1199 C C . THR A 1 160 ? 2.401 -4.425 -7.656 1.00 88.81 160 THR A C 1
ATOM 1201 O O . THR A 1 160 ? 3.370 -4.779 -6.984 1.00 88.81 160 THR A O 1
ATOM 1204 N N . LEU A 1 161 ? 1.804 -5.225 -8.543 1.00 88.31 161 LEU A N 1
ATOM 1205 C CA . LEU A 1 161 ? 2.282 -6.557 -8.942 1.00 88.31 161 LEU A CA 1
ATOM 1206 C C . LEU A 1 161 ? 3.229 -6.508 -10.148 1.00 88.31 161 LEU A C 1
ATOM 1208 O O . LEU A 1 161 ? 3.649 -7.549 -10.649 1.00 88.31 161 LEU A O 1
ATOM 1212 N N . GLY A 1 162 ? 3.554 -5.311 -10.632 1.00 87.19 162 GLY A N 1
ATOM 1213 C CA . GLY A 1 162 ? 4.468 -5.132 -11.745 1.00 87.19 162 GLY A CA 1
ATOM 1214 C C . GLY A 1 162 ? 5.054 -3.733 -11.852 1.00 87.19 162 GLY A C 1
ATOM 1215 O O . GLY A 1 162 ? 4.846 -2.863 -11.005 1.00 87.19 162 GLY A O 1
ATOM 1216 N N . VAL A 1 163 ? 5.776 -3.532 -12.939 1.00 86.31 163 VAL A N 1
ATOM 1217 C CA . VAL A 1 163 ? 6.421 -2.283 -13.335 1.00 86.31 163 VAL A CA 1
ATOM 1218 C C . VAL A 1 163 ? 6.024 -1.968 -14.764 1.00 86.31 163 VAL A C 1
ATOM 1220 O O . VAL A 1 163 ? 5.778 -2.879 -15.554 1.00 86.31 163 VAL A O 1
ATOM 1223 N N . THR A 1 164 ? 5.958 -0.687 -15.098 1.00 84.94 164 THR A N 1
ATOM 1224 C CA . THR A 1 164 ? 5.815 -0.255 -16.487 1.00 84.94 164 THR A CA 1
ATOM 1225 C C . THR A 1 164 ? 7.174 0.215 -16.965 1.00 84.94 164 THR A C 1
ATOM 1227 O O . THR A 1 164 ? 7.677 1.221 -16.484 1.00 84.94 164 THR A O 1
ATOM 1230 N N . GLU A 1 165 ? 7.777 -0.519 -17.890 1.00 82.31 165 GLU A N 1
ATOM 1231 C CA . GLU A 1 165 ? 9.048 -0.158 -18.510 1.00 82.31 165 GLU A CA 1
ATOM 1232 C C . GLU A 1 165 ? 8.796 0.627 -19.801 1.00 82.31 165 GLU A C 1
ATOM 1234 O O . GLU A 1 165 ? 7.869 0.328 -20.559 1.00 82.31 165 GLU A O 1
ATOM 1239 N N . ILE A 1 166 ? 9.641 1.626 -20.055 1.00 80.75 166 ILE A N 1
ATOM 1240 C CA . ILE A 1 166 ? 9.677 2.346 -21.328 1.00 80.75 166 ILE A CA 1
ATOM 1241 C C . ILE A 1 166 ? 10.743 1.691 -22.195 1.00 80.75 166 ILE A C 1
ATOM 1243 O O . ILE A 1 166 ? 11.944 1.799 -21.933 1.00 80.75 166 ILE A O 1
ATOM 1247 N N . ILE A 1 167 ? 10.303 0.976 -23.224 1.00 79.38 167 ILE A N 1
ATOM 1248 C CA . ILE A 1 167 ? 11.202 0.288 -24.143 1.00 79.38 167 ILE A CA 1
ATOM 1249 C C . ILE A 1 167 ? 11.469 1.195 -25.334 1.00 79.38 167 ILE A C 1
ATOM 1251 O O . ILE A 1 167 ? 10.560 1.556 -26.079 1.00 79.38 167 ILE A O 1
ATOM 1255 N N . HIS A 1 168 ? 12.744 1.528 -25.516 1.00 72.19 168 HIS A N 1
ATOM 1256 C CA . HIS A 1 168 ? 13.227 2.281 -26.662 1.00 72.19 168 HIS A CA 1
ATOM 1257 C C . HIS A 1 168 ? 13.669 1.307 -27.751 1.00 72.19 168 HIS A C 1
ATOM 1259 O O . HIS A 1 168 ? 14.658 0.585 -27.596 1.00 72.19 168 HIS A O 1
ATOM 1265 N N . THR A 1 169 ? 12.955 1.287 -28.873 1.00 72.50 169 THR A N 1
ATOM 1266 C CA . THR A 1 169 ? 13.337 0.441 -30.006 1.00 72.50 169 THR A CA 1
ATOM 1267 C C . THR A 1 169 ? 14.324 1.193 -30.897 1.00 72.50 169 THR A C 1
ATOM 1269 O O . THR A 1 169 ? 13.925 2.023 -31.710 1.00 72.50 169 THR A O 1
ATOM 1272 N N . GLU A 1 170 ? 15.623 0.881 -30.786 1.00 69.69 170 GLU A N 1
ATOM 1273 C CA . GLU A 1 170 ? 16.712 1.581 -31.506 1.00 69.69 170 GLU A CA 1
ATOM 1274 C C . GLU A 1 170 ? 16.523 1.640 -33.034 1.00 69.69 170 GLU A C 1
ATOM 1276 O O . GLU A 1 170 ? 17.013 2.554 -33.693 1.00 69.69 170 GLU A O 1
ATOM 1281 N N . VAL A 1 171 ? 15.812 0.666 -33.611 1.00 72.81 171 VAL A N 1
ATOM 1282 C CA . VAL A 1 171 ? 15.628 0.542 -35.065 1.00 72.81 171 VAL A CA 1
ATOM 1283 C C . VAL A 1 171 ? 14.535 1.474 -35.600 1.00 72.81 171 VAL A C 1
ATOM 1285 O O . VAL A 1 171 ? 14.661 1.974 -36.717 1.00 72.81 171 VAL A O 1
ATOM 1288 N N . SER A 1 172 ? 13.465 1.709 -34.833 1.00 75.38 172 SER A N 1
ATOM 1289 C CA . SER A 1 172 ? 12.339 2.566 -35.237 1.00 75.38 172 SER A CA 1
ATOM 1290 C C . SER A 1 172 ? 12.352 3.940 -34.565 1.00 75.38 172 SER A C 1
ATOM 1292 O O . SER A 1 172 ? 11.688 4.851 -35.056 1.00 75.38 172 SER A O 1
ATOM 1294 N N . GLY A 1 173 ? 13.096 4.098 -33.465 1.00 72.56 173 GLY A N 1
ATOM 1295 C CA . GLY A 1 173 ? 12.996 5.263 -32.584 1.00 72.56 173 GLY A CA 1
ATOM 1296 C C . GLY A 1 173 ? 11.648 5.351 -31.861 1.00 72.56 173 GLY A C 1
ATOM 1297 O O . GLY A 1 173 ? 11.302 6.414 -31.359 1.00 72.56 173 GLY A O 1
ATOM 1298 N N . GLU A 1 174 ? 10.870 4.265 -31.856 1.00 76.81 174 GLU A N 1
ATOM 1299 C CA . GLU A 1 174 ? 9.571 4.187 -31.191 1.00 76.81 174 GLU A CA 1
ATOM 1300 C C . GLU A 1 174 ? 9.759 3.841 -29.711 1.00 76.81 174 GLU A C 1
ATOM 1302 O O . GLU A 1 174 ? 10.503 2.913 -29.368 1.00 76.81 174 GLU A O 1
ATOM 1307 N N . GLU A 1 175 ? 9.076 4.592 -28.850 1.00 78.62 175 GLU A N 1
ATOM 1308 C CA . GLU A 1 175 ? 8.938 4.305 -27.425 1.00 78.62 175 GLU A CA 1
ATOM 1309 C C . GLU A 1 175 ? 7.635 3.535 -27.202 1.00 78.62 175 GLU A C 1
ATOM 1311 O O . GLU A 1 175 ? 6.554 3.980 -27.600 1.00 78.62 17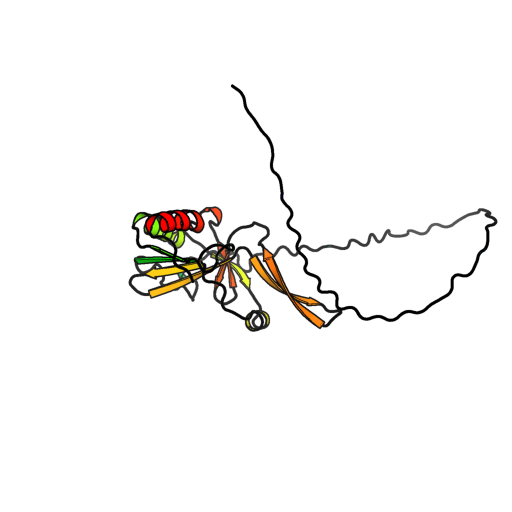5 GLU A O 1
ATOM 1316 N N . THR A 1 176 ? 7.726 2.381 -26.546 1.00 79.19 176 THR A N 1
ATOM 1317 C CA . THR A 1 176 ? 6.556 1.592 -26.149 1.00 79.19 176 THR A CA 1
ATOM 1318 C C . THR A 1 176 ? 6.526 1.412 -24.640 1.00 79.19 176 THR A C 1
ATOM 1320 O O . THR A 1 176 ? 7.544 1.095 -24.027 1.00 79.19 176 THR A O 1
ATOM 1323 N N . LEU A 1 177 ? 5.343 1.574 -24.045 1.00 82.56 177 LEU A N 1
ATOM 1324 C CA . LEU A 1 177 ? 5.106 1.253 -22.641 1.00 82.56 177 LEU A CA 1
ATOM 1325 C C . LEU A 1 177 ? 4.762 -0.231 -22.519 1.00 82.56 177 LEU A C 1
ATOM 1327 O O . LEU A 1 177 ? 3.729 -0.670 -23.030 1.00 82.56 177 LEU A O 1
ATOM 1331 N N . GLU A 1 178 ? 5.593 -0.990 -21.815 1.00 83.56 178 GLU A N 1
ATOM 1332 C CA . GLU A 1 178 ? 5.322 -2.392 -21.509 1.00 83.56 178 GLU A CA 1
ATOM 1333 C C . GLU A 1 178 ? 5.176 -2.595 -20.003 1.00 83.56 178 GLU A C 1
ATOM 1335 O O . GLU A 1 178 ? 6.085 -2.320 -19.224 1.00 83.56 178 GLU A O 1
ATOM 1340 N N . SER A 1 179 ? 4.027 -3.119 -19.574 1.00 83.31 179 SER A N 1
ATOM 1341 C CA . SER A 1 179 ? 3.840 -3.545 -18.189 1.00 83.31 179 SER A CA 1
ATOM 1342 C C . SER A 1 179 ? 4.316 -4.985 -18.007 1.00 83.31 179 SER A C 1
ATOM 1344 O O . SER A 1 179 ? 3.795 -5.906 -18.642 1.00 83.31 179 SER A O 1
ATOM 1346 N N . ARG A 1 180 ? 5.270 -5.194 -17.097 1.00 85.62 180 ARG A N 1
ATOM 1347 C CA . ARG A 1 180 ? 5.780 -6.512 -16.706 1.00 85.62 180 ARG A CA 1
ATOM 1348 C C . ARG A 1 180 ? 5.413 -6.799 -15.255 1.00 85.62 180 ARG A C 1
ATOM 1350 O O . ARG A 1 180 ? 5.610 -5.955 -14.389 1.00 85.62 180 ARG A O 1
ATOM 1357 N N . GLN A 1 181 ? 4.906 -7.998 -14.977 1.00 88.50 181 GLN A N 1
ATOM 1358 C CA . GLN A 1 181 ? 4.723 -8.457 -13.598 1.00 88.50 181 GLN A CA 1
ATOM 1359 C C . GLN A 1 181 ? 6.065 -8.794 -12.946 1.00 88.50 181 GLN A C 1
ATOM 1361 O O . GLN A 1 181 ? 6.995 -9.236 -13.623 1.00 88.50 181 GLN A O 1
ATOM 1366 N N . TRP A 1 182 ? 6.157 -8.627 -11.630 1.00 88.00 182 TRP A N 1
ATOM 1367 C CA . TRP A 1 182 ? 7.320 -9.081 -10.875 1.00 88.00 182 TRP A CA 1
ATOM 1368 C C . TRP A 1 182 ? 7.463 -10.599 -10.988 1.00 88.00 182 TRP A C 1
ATOM 1370 O O . TRP A 1 182 ? 6.476 -11.328 -10.905 1.00 88.00 182 TRP A O 1
ATOM 1380 N N . GLU A 1 183 ? 8.692 -11.083 -11.170 1.00 87.81 183 GLU A N 1
ATOM 1381 C CA . GLU A 1 183 ? 8.955 -12.514 -11.388 1.00 87.81 183 GLU A CA 1
ATOM 1382 C C . GLU A 1 183 ? 8.506 -13.389 -10.211 1.00 87.81 183 GLU A C 1
ATOM 1384 O O . GLU A 1 183 ? 8.136 -14.547 -10.400 1.00 87.81 183 GLU A O 1
ATOM 1389 N N . ASP A 1 184 ? 8.522 -12.832 -9.000 1.00 88.50 184 ASP A N 1
ATOM 1390 C CA . ASP A 1 184 ? 8.097 -13.512 -7.779 1.00 88.50 184 ASP A CA 1
ATOM 1391 C C . ASP A 1 184 ? 6.584 -13.419 -7.520 1.00 88.50 184 ASP A C 1
ATOM 1393 O O . ASP A 1 184 ? 6.090 -14.056 -6.591 1.00 88.50 184 ASP A O 1
ATOM 1397 N N . GLY A 1 185 ? 5.845 -12.653 -8.331 1.00 87.94 185 GLY A N 1
ATOM 1398 C CA . GLY A 1 185 ? 4.398 -12.465 -8.206 1.00 87.94 185 GLY A CA 1
ATOM 1399 C C . GLY A 1 185 ? 3.958 -11.716 -6.946 1.00 87.94 185 GLY A C 1
ATOM 1400 O O . GLY A 1 185 ? 2.766 -11.696 -6.642 1.00 87.94 185 GLY A O 1
ATOM 1401 N N . ASN A 1 186 ? 4.889 -11.110 -6.209 1.00 90.62 186 ASN A N 1
ATOM 1402 C CA . ASN A 1 186 ? 4.603 -10.452 -4.942 1.00 90.62 186 ASN A CA 1
ATOM 1403 C C . ASN A 1 186 ? 4.360 -8.956 -5.131 1.00 90.62 186 ASN A C 1
ATOM 1405 O O . ASN A 1 186 ? 4.978 -8.303 -5.974 1.00 90.62 186 ASN A O 1
ATOM 1409 N N . TYR A 1 187 ? 3.518 -8.380 -4.274 1.00 91.50 187 TYR A N 1
ATOM 1410 C CA . TYR A 1 187 ? 3.328 -6.935 -4.245 1.00 91.50 187 TYR A CA 1
ATOM 1411 C C . TYR A 1 187 ? 4.630 -6.194 -3.914 1.00 91.50 187 TYR A C 1
ATOM 1413 O O . TYR A 1 187 ? 5.501 -6.672 -3.178 1.00 91.50 187 TYR A O 1
ATOM 1421 N N . ARG A 1 188 ? 4.737 -4.988 -4.463 1.00 93.69 188 ARG A N 1
ATOM 1422 C CA . ARG A 1 188 ? 5.751 -3.982 -4.148 1.00 93.69 188 ARG A CA 1
ATOM 1423 C C . ARG A 1 188 ? 5.068 -2.664 -3.836 1.00 93.69 188 ARG A C 1
ATOM 1425 O O . ARG A 1 188 ? 4.018 -2.387 -4.407 1.00 93.69 188 ARG A O 1
ATOM 1432 N N . LEU A 1 189 ? 5.654 -1.856 -2.960 1.00 94.62 189 LEU A N 1
ATOM 1433 C CA . LEU A 1 189 ? 5.148 -0.511 -2.678 1.00 94.62 189 LEU A CA 1
ATOM 1434 C C . LEU A 1 189 ? 5.804 0.488 -3.633 1.00 94.62 189 LEU A C 1
ATOM 1436 O O . LEU A 1 189 ? 7.022 0.475 -3.780 1.00 94.62 189 LEU A O 1
ATOM 1440 N N . GLN A 1 190 ? 5.015 1.355 -4.258 1.00 92.81 190 GLN A N 1
ATOM 1441 C CA . GLN A 1 190 ? 5.486 2.458 -5.087 1.00 92.81 190 GLN A CA 1
ATOM 1442 C C . GLN A 1 190 ? 5.293 3.790 -4.357 1.00 92.81 190 GLN A C 1
ATOM 1444 O O . GLN A 1 190 ? 4.193 4.093 -3.900 1.00 92.81 190 GLN A O 1
ATOM 1449 N N . SER A 1 191 ? 6.352 4.596 -4.280 1.00 91.12 191 SER A N 1
ATOM 1450 C CA . SER A 1 191 ? 6.332 5.930 -3.666 1.00 91.12 191 SER A CA 1
ATOM 1451 C C . SER A 1 191 ? 7.435 6.799 -4.276 1.00 91.12 191 SER A C 1
ATOM 1453 O O . SER A 1 191 ? 8.561 6.331 -4.449 1.00 91.12 191 SER A O 1
ATOM 1455 N N . GLY A 1 192 ? 7.119 8.037 -4.675 1.00 86.81 192 GLY A N 1
ATOM 1456 C CA . GLY A 1 192 ? 8.097 8.989 -5.226 1.00 86.81 192 GLY A CA 1
ATOM 1457 C C . GLY A 1 192 ? 8.967 8.474 -6.388 1.00 86.81 192 GLY A C 1
ATOM 1458 O O . GLY A 1 192 ? 10.148 8.813 -6.470 1.00 86.81 192 GLY A O 1
ATOM 1459 N N . GLY A 1 193 ? 8.433 7.593 -7.243 1.00 87.50 193 GLY A N 1
ATOM 1460 C CA . GLY A 1 193 ? 9.183 6.960 -8.338 1.00 87.50 193 GLY A CA 1
ATOM 1461 C C . GLY A 1 193 ? 10.134 5.830 -7.912 1.00 87.50 193 GLY A C 1
ATOM 1462 O O . GLY A 1 193 ? 10.797 5.243 -8.768 1.00 87.50 193 GLY A O 1
ATOM 1463 N N . LEU A 1 194 ? 10.197 5.499 -6.619 1.00 91.69 194 LEU A N 1
ATOM 1464 C CA . LEU A 1 194 ? 10.820 4.279 -6.118 1.00 91.69 194 LEU A CA 1
ATOM 1465 C C . LEU A 1 194 ? 9.805 3.148 -6.000 1.00 91.69 194 LEU A C 1
ATOM 1467 O O . LEU A 1 194 ? 8.634 3.355 -5.683 1.00 91.69 194 LEU A O 1
ATOM 1471 N N . ILE A 1 195 ? 10.316 1.939 -6.176 1.00 93.31 195 ILE A N 1
ATOM 1472 C CA . ILE A 1 195 ? 9.656 0.678 -5.890 1.00 93.31 195 ILE A CA 1
ATOM 1473 C C . ILE A 1 195 ? 10.404 0.007 -4.741 1.00 93.31 195 ILE A C 1
ATOM 1475 O O . ILE A 1 195 ? 11.630 -0.140 -4.783 1.00 93.31 195 ILE A O 1
ATOM 1479 N N . TYR A 1 196 ? 9.653 -0.432 -3.739 1.00 95.31 196 TYR A N 1
ATOM 1480 C CA . TYR A 1 196 ? 10.156 -1.082 -2.540 1.00 95.31 196 TYR A CA 1
ATOM 1481 C C . TYR A 1 196 ? 9.686 -2.533 -2.461 1.00 95.31 196 TYR A C 1
ATOM 1483 O O . TYR A 1 196 ? 8.497 -2.826 -2.630 1.00 95.31 196 TYR A O 1
ATOM 1491 N N . THR A 1 197 ? 10.612 -3.433 -2.136 1.00 95.44 197 THR A N 1
ATOM 1492 C CA . THR A 1 197 ? 10.304 -4.794 -1.687 1.00 95.44 197 THR A CA 1
ATOM 1493 C C . THR A 1 197 ? 9.750 -4.767 -0.272 1.00 95.44 197 THR A C 1
ATOM 1495 O O . THR A 1 197 ? 10.190 -3.972 0.556 1.00 95.44 197 THR A O 1
ATOM 1498 N N . LEU A 1 198 ? 8.771 -5.634 -0.014 1.00 96.12 198 LEU A N 1
ATOM 1499 C CA . LEU A 1 198 ? 8.122 -5.799 1.283 1.00 96.12 198 LEU A CA 1
ATOM 1500 C C . LEU A 1 198 ? 8.820 -6.922 2.054 1.00 96.12 198 LEU A C 1
ATOM 1502 O O . LEU A 1 198 ? 9.164 -7.946 1.465 1.00 96.12 198 LEU A O 1
ATOM 1506 N N . SER A 1 199 ? 9.005 -6.760 3.362 1.00 95.81 199 SER A N 1
ATOM 1507 C CA . SER A 1 199 ? 9.596 -7.807 4.208 1.00 95.81 199 SER A CA 1
ATOM 1508 C C . SER A 1 199 ? 8.686 -9.020 4.407 1.00 95.81 199 SER A C 1
ATOM 1510 O O . SER A 1 199 ? 9.181 -10.107 4.690 1.00 95.81 199 SER A O 1
ATOM 1512 N N . ASP A 1 200 ? 7.371 -8.833 4.277 1.00 93.25 200 ASP A N 1
ATOM 1513 C CA . ASP A 1 200 ? 6.354 -9.879 4.414 1.00 93.25 200 ASP A CA 1
ATOM 1514 C C . ASP A 1 200 ? 5.274 -9.734 3.324 1.00 93.25 200 ASP A C 1
ATOM 1516 O O . ASP A 1 200 ? 4.173 -9.249 3.588 1.00 93.25 200 ASP A O 1
ATOM 1520 N N . PRO A 1 201 ? 5.588 -10.083 2.063 1.00 87.50 201 PRO A N 1
ATOM 1521 C CA . PRO A 1 201 ? 4.633 -9.955 0.967 1.00 87.50 201 PRO A CA 1
ATOM 1522 C C . PRO A 1 201 ? 3.481 -10.967 1.060 1.00 87.50 201 PRO A C 1
ATOM 1524 O O . PRO A 1 201 ? 2.385 -10.675 0.587 1.00 87.50 201 PRO A O 1
ATOM 1527 N N . GLU A 1 202 ? 3.702 -12.134 1.676 1.00 87.50 202 GLU A N 1
ATOM 1528 C CA . GLU A 1 202 ? 2.669 -13.164 1.863 1.00 87.50 202 GLU A CA 1
ATOM 1529 C C . GLU A 1 202 ? 1.660 -12.775 2.953 1.00 87.50 202 GLU A C 1
ATOM 1531 O O . GLU A 1 202 ? 0.489 -13.146 2.873 1.00 87.50 202 GLU A O 1
ATOM 1536 N N . GLY A 1 203 ? 2.094 -12.002 3.954 1.00 89.88 203 GLY A N 1
ATOM 1537 C CA . GLY A 1 203 ? 1.239 -11.454 5.005 1.00 89.88 203 GLY A CA 1
ATOM 1538 C C . GLY A 1 203 ? 0.394 -10.248 4.588 1.00 89.88 203 GLY A C 1
ATOM 1539 O O . GLY A 1 203 ? -0.311 -9.694 5.434 1.00 89.88 203 GLY A O 1
ATOM 1540 N N . PHE A 1 204 ? 0.442 -9.819 3.320 1.00 94.44 204 PHE A N 1
ATOM 1541 C CA . PHE A 1 204 ? -0.297 -8.649 2.848 1.00 94.44 204 PHE A CA 1
ATOM 1542 C C . PHE A 1 204 ? -1.821 -8.848 3.001 1.00 94.44 204 PHE A C 1
ATOM 1544 O O . PHE A 1 204 ? -2.408 -9.690 2.318 1.00 94.44 204 PHE A O 1
ATOM 1551 N N . PRO A 1 205 ? -2.512 -8.067 3.858 1.00 95.81 205 PRO A N 1
ATOM 1552 C CA . PRO A 1 205 ? -3.875 -8.392 4.286 1.00 95.81 205 PRO A CA 1
ATOM 1553 C C . PRO A 1 205 ? -4.958 -7.952 3.293 1.00 95.81 205 PRO A C 1
ATOM 1555 O O . PRO A 1 205 ? -6.149 -8.016 3.608 1.00 95.81 205 PRO A O 1
ATOM 1558 N N . PHE A 1 206 ? -4.573 -7.464 2.114 1.00 93.81 206 PHE A N 1
ATOM 1559 C CA . PHE A 1 206 ? -5.469 -6.771 1.196 1.00 93.81 206 PHE A CA 1
ATOM 1560 C C . PHE A 1 206 ? -6.673 -7.611 0.776 1.00 93.81 206 PHE A C 1
ATOM 1562 O O . PHE A 1 206 ? -7.804 -7.198 1.006 1.00 93.81 206 PHE A O 1
ATOM 1569 N N . GLU A 1 207 ? -6.452 -8.796 0.207 1.00 91.75 207 GLU A N 1
ATOM 1570 C CA . GLU A 1 207 ? -7.543 -9.601 -0.353 1.00 91.75 207 GLU A CA 1
ATOM 1571 C C . GLU A 1 207 ? -8.529 -10.051 0.733 1.00 91.75 207 GLU A C 1
ATOM 1573 O O . GLU A 1 207 ? -9.732 -9.816 0.623 1.00 91.75 207 GLU A O 1
ATOM 1578 N N . GLN A 1 208 ? -8.009 -10.579 1.845 1.00 94.25 208 GLN A N 1
ATOM 1579 C CA . GLN A 1 208 ? -8.827 -11.016 2.976 1.00 94.25 208 GLN A CA 1
ATOM 1580 C C . GLN A 1 208 ? -9.663 -9.872 3.570 1.00 94.25 208 GLN A C 1
ATOM 1582 O O . GLN A 1 208 ? -10.844 -10.055 3.874 1.00 94.25 208 GLN A O 1
ATOM 1587 N N . THR A 1 209 ? -9.056 -8.699 3.775 1.00 96.25 209 THR A N 1
ATOM 1588 C CA . THR A 1 209 ? -9.756 -7.565 4.397 1.00 96.25 209 THR A CA 1
ATOM 1589 C C . THR A 1 209 ? -10.712 -6.878 3.427 1.00 96.25 209 THR A C 1
ATOM 1591 O O . THR A 1 209 ? -11.786 -6.464 3.861 1.00 96.25 209 THR A O 1
ATOM 1594 N N . TYR A 1 210 ? -10.399 -6.839 2.127 1.00 94.31 210 TYR A N 1
ATOM 1595 C CA . TYR A 1 210 ? -11.313 -6.359 1.090 1.00 94.31 210 TYR A CA 1
ATOM 1596 C C . TYR A 1 210 ? -12.582 -7.208 1.048 1.00 94.31 210 TYR A C 1
ATOM 1598 O O . TYR A 1 210 ? -13.680 -6.664 1.142 1.00 94.31 210 TYR A O 1
ATOM 1606 N N . GLU A 1 211 ? -12.457 -8.535 0.956 1.00 93.56 211 GLU A N 1
ATOM 1607 C CA . GLU A 1 211 ? -13.614 -9.437 0.910 1.00 93.56 211 GLU A CA 1
ATOM 1608 C C . GLU A 1 211 ? -14.480 -9.325 2.170 1.00 93.56 211 GLU A C 1
ATOM 1610 O O . GLU A 1 211 ? -15.709 -9.229 2.081 1.00 93.56 211 GLU A O 1
ATOM 1615 N N . ALA A 1 212 ? -13.847 -9.298 3.348 1.00 96.19 212 ALA A N 1
ATOM 1616 C CA . ALA A 1 212 ? -14.549 -9.165 4.620 1.00 96.19 212 ALA A CA 1
ATOM 1617 C C . ALA A 1 212 ? -15.286 -7.822 4.728 1.00 96.19 212 ALA A C 1
ATOM 1619 O O . ALA A 1 212 ? -16.458 -7.793 5.111 1.00 96.19 212 ALA A O 1
ATOM 1620 N N . ALA A 1 213 ? -14.629 -6.720 4.363 1.00 96.19 213 ALA A N 1
ATOM 1621 C CA . ALA A 1 213 ? -15.240 -5.400 4.381 1.00 96.19 213 ALA A CA 1
ATOM 1622 C C . ALA A 1 213 ? -16.366 -5.292 3.343 1.00 96.19 213 ALA A C 1
ATOM 1624 O O . ALA A 1 213 ? -17.444 -4.798 3.664 1.00 96.19 213 ALA A O 1
ATOM 1625 N N . ALA A 1 214 ? -16.169 -5.816 2.130 1.00 94.19 214 ALA A N 1
ATOM 1626 C CA . ALA A 1 214 ? -17.167 -5.784 1.063 1.00 94.19 214 ALA A CA 1
ATOM 1627 C C . ALA A 1 214 ? -18.425 -6.581 1.437 1.00 94.19 214 ALA A C 1
ATOM 1629 O O . ALA A 1 214 ? -19.539 -6.162 1.126 1.00 94.19 214 ALA A O 1
ATOM 1630 N N . GLN A 1 215 ? -18.279 -7.700 2.156 1.00 94.81 215 GLN A N 1
ATOM 1631 C CA . GLN A 1 215 ? -19.422 -8.445 2.692 1.00 94.81 215 GLN A CA 1
ATOM 1632 C C . GLN A 1 215 ? -20.201 -7.669 3.762 1.00 94.81 215 GLN A C 1
ATOM 1634 O O . GLN A 1 215 ? -21.418 -7.829 3.858 1.00 94.81 215 GLN A O 1
ATOM 1639 N N . ARG A 1 216 ? -19.517 -6.862 4.582 1.00 96.81 216 ARG A N 1
ATOM 1640 C CA . ARG A 1 216 ? -20.123 -6.123 5.704 1.00 96.81 216 ARG A CA 1
ATOM 1641 C C . ARG A 1 216 ? -20.744 -4.797 5.271 1.00 96.81 216 ARG A C 1
ATOM 1643 O O . ARG A 1 216 ? -21.848 -4.474 5.701 1.00 96.81 216 ARG A O 1
ATOM 1650 N N . HIS A 1 217 ? -20.043 -4.060 4.415 1.00 95.00 217 HIS A N 1
ATOM 1651 C CA . HIS A 1 217 ? -20.334 -2.661 4.079 1.00 95.00 217 HIS A CA 1
ATOM 1652 C C . HIS A 1 217 ? -20.736 -2.463 2.615 1.00 95.00 217 HIS A C 1
ATOM 1654 O O . HIS A 1 217 ? -21.215 -1.392 2.246 1.00 95.00 217 HIS A O 1
ATOM 1660 N N . GLY A 1 218 ? -20.586 -3.495 1.781 1.00 92.12 218 GLY A N 1
ATOM 1661 C CA . GLY A 1 218 ? -20.716 -3.382 0.333 1.00 92.12 218 GLY A CA 1
ATOM 1662 C C . GLY A 1 218 ? -19.491 -2.733 -0.311 1.00 92.12 218 GLY A C 1
ATOM 1663 O O . GLY A 1 218 ? -18.528 -2.356 0.350 1.00 92.12 218 GLY A O 1
ATOM 1664 N N . THR A 1 219 ? -19.535 -2.600 -1.633 1.00 91.56 219 THR A N 1
ATOM 1665 C CA . THR A 1 219 ? -18.546 -1.848 -2.413 1.00 91.56 219 THR A CA 1
ATOM 1666 C C . THR A 1 219 ? -19.211 -0.624 -3.021 1.00 91.56 219 THR A C 1
ATOM 1668 O O . THR A 1 219 ? -20.370 -0.680 -3.436 1.00 91.56 219 THR A O 1
ATOM 1671 N N . THR A 1 220 ? -18.462 0.461 -3.136 1.00 86.25 220 THR A N 1
ATOM 1672 C CA . THR A 1 220 ? -18.864 1.671 -3.855 1.00 86.25 220 THR A CA 1
ATOM 1673 C C . THR A 1 220 ? -18.018 1.806 -5.111 1.00 86.25 220 THR A C 1
ATOM 1675 O O . THR A 1 220 ? -16.861 1.415 -5.121 1.00 86.25 220 THR A O 1
ATOM 1678 N N . GLY A 1 221 ? -18.593 2.308 -6.192 1.00 77.94 221 GLY A N 1
ATOM 1679 C CA . GLY A 1 221 ? -17.902 2.520 -7.459 1.00 77.94 221 GLY A CA 1
ATOM 1680 C C . GLY A 1 221 ? -18.871 3.135 -8.472 1.00 77.94 221 GLY A C 1
ATOM 1681 O O . GLY A 1 221 ? -20.083 3.035 -8.256 1.00 77.94 221 GLY A O 1
ATOM 1682 N N . PRO A 1 222 ? -18.368 3.825 -9.507 1.00 54.41 222 PRO A N 1
ATOM 1683 C CA . PRO A 1 222 ? -19.182 4.332 -10.608 1.00 54.41 222 PRO A CA 1
ATOM 1684 C C . PRO A 1 222 ? -19.921 3.220 -11.367 1.00 54.41 222 PRO A C 1
ATOM 1686 O O . PRO A 1 222 ? -19.400 2.082 -11.438 1.00 54.41 222 PRO A O 1
#

Organism: NCBI:txid2840774

Foldseek 3Di:
DDDDDDDDDDDDDDDDDDDDDDDDDDDDDDDDDDDDDDDDDDDDDDDDDDDPPPPPPPPPPPPQAFPDPDKDAPCPPPLCPCVLVFQFQKKKFADDPVHRFWIFIDRDPVLSVLVSVQNRPKIWTWGDFDDPVRVVVPPDDARFGMWTDGPVDIGTKHKDQWDWDFDQDPVPRDTDTDTDGDPVSFIWIDDPRTTIDIPCRVSPCRPVSRVVRCVVPNIDGD